Protein AF-A0A6M1KYY5-F1 (afdb_monomer_lite)

Organism: NCBI:txid2499994

pLDDT: mean 85.41, std 17.92, range [29.91, 98.75]

Sequence (287 aa):
MIRFRFELYPLDEVSPWGSDQPRLHWFGLTEGWYWLEAGRQELLRRTRQVHPHPYIDYYLARLWEDVIVLTPEVLEPIPDDLQPFIASDAAQWTCDPLEFVAEPDEERSDDGNADAPDHPVVTAAVWHGEHNLDFGYLRNPPKIRFWRTIRGGRDEITMDWRHEDDGEIGFTADPTVRLSVPTTAYLEAVHTLNRELMDTMGQRIEELEHRRGLPGVDLNLIQLRREHEDRRHWFAKNLDRSPKTDWSVVRHVPACCSVTFNGPTPRRAKQSCEHLTGPASAHRPRP

Structure (mmCIF, N/CA/C/O backbone):
data_AF-A0A6M1KYY5-F1
#
_entry.id   AF-A0A6M1KYY5-F1
#
loop_
_atom_site.group_PDB
_atom_site.id
_atom_site.type_symbol
_atom_site.label_atom_id
_atom_site.label_alt_id
_atom_site.label_comp_id
_atom_site.label_asym_id
_atom_site.label_entity_id
_atom_site.label_seq_id
_atom_site.pdbx_PDB_ins_code
_atom_site.Cartn_x
_atom_site.Cartn_y
_atom_site.Cartn_z
_atom_site.occupancy
_atom_site.B_iso_or_equiv
_atom_site.auth_seq_id
_atom_site.auth_comp_id
_atom_site.auth_asym_id
_atom_site.auth_atom_id
_atom_site.pdbx_PDB_model_num
ATOM 1 N N . MET A 1 1 ? 4.771 -15.086 -3.933 1.00 86.44 1 MET A N 1
ATOM 2 C CA . MET A 1 1 ? 3.404 -14.663 -3.569 1.00 86.44 1 MET A CA 1
ATOM 3 C C . MET A 1 1 ? 3.520 -13.412 -2.723 1.00 86.44 1 MET A C 1
ATOM 5 O O . MET A 1 1 ? 4.474 -13.328 -1.955 1.00 86.44 1 MET A O 1
AT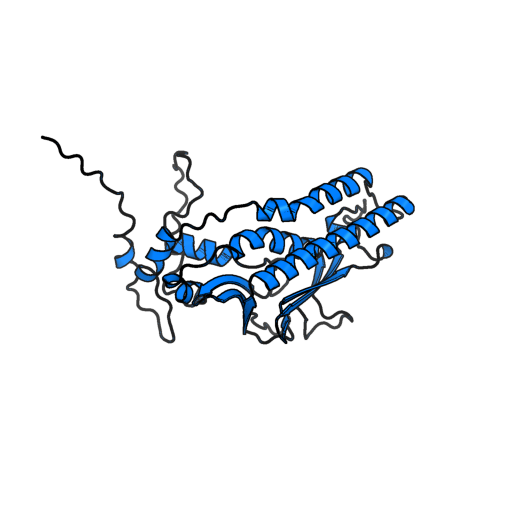OM 9 N N . ILE A 1 2 ? 2.611 -12.463 -2.920 1.00 95.94 2 ILE A N 1
ATOM 10 C CA . ILE A 1 2 ? 2.529 -11.198 -2.189 1.00 95.94 2 ILE A CA 1
ATOM 11 C C . ILE A 1 2 ? 1.204 -11.168 -1.418 1.00 95.94 2 ILE A C 1
ATOM 13 O O . ILE A 1 2 ? 0.209 -11.670 -1.941 1.00 95.94 2 ILE A O 1
ATOM 17 N N . ARG A 1 3 ? 1.187 -10.658 -0.183 1.00 97.62 3 ARG A N 1
ATOM 18 C CA . ARG A 1 3 ? -0.030 -10.492 0.630 1.00 97.62 3 ARG A CA 1
ATOM 19 C C . ARG A 1 3 ? 0.097 -9.307 1.577 1.00 97.62 3 ARG A C 1
ATOM 21 O O . ARG A 1 3 ? 1.045 -9.244 2.353 1.00 97.62 3 ARG A O 1
ATOM 28 N N . PHE A 1 4 ? -0.902 -8.438 1.573 1.00 98.19 4 PHE A N 1
ATOM 29 C CA . PHE A 1 4 ? -1.085 -7.437 2.620 1.00 98.19 4 PHE A CA 1
ATOM 30 C C . PHE A 1 4 ? -1.807 -8.090 3.794 1.00 98.19 4 PHE A C 1
ATOM 32 O O . PHE A 1 4 ? -2.753 -8.852 3.594 1.00 98.19 4 PHE A O 1
ATOM 39 N N . ARG A 1 5 ? -1.334 -7.835 5.007 1.00 98.25 5 ARG A N 1
ATOM 40 C CA . ARG A 1 5 ? -1.857 -8.438 6.229 1.00 98.25 5 ARG A CA 1
ATOM 41 C C . ARG A 1 5 ? -2.167 -7.355 7.234 1.00 98.25 5 ARG A C 1
ATOM 43 O O . ARG A 1 5 ? -1.452 -6.356 7.291 1.00 98.25 5 ARG A O 1
ATOM 50 N N . PHE A 1 6 ? -3.205 -7.573 8.025 1.00 98.50 6 PHE A N 1
ATOM 51 C CA . PHE A 1 6 ? -3.582 -6.639 9.063 1.00 98.50 6 PHE A CA 1
ATOM 52 C C . PHE A 1 6 ? -4.351 -7.307 10.196 1.00 98.50 6 PHE A C 1
ATOM 54 O O . PHE A 1 6 ? -4.900 -8.398 10.042 1.00 98.50 6 PHE A O 1
ATOM 61 N N . GLU A 1 7 ? -4.415 -6.599 11.313 1.00 97.81 7 GLU A N 1
ATOM 62 C CA . GLU A 1 7 ? -5.254 -6.894 12.464 1.00 97.81 7 GLU A CA 1
ATOM 63 C C . GLU A 1 7 ? -5.756 -5.562 13.031 1.00 97.81 7 GLU A C 1
ATOM 65 O O . GLU A 1 7 ? -4.958 -4.677 13.317 1.00 97.81 7 GLU A O 1
ATOM 70 N N . LEU A 1 8 ? -7.073 -5.388 13.150 1.00 98.12 8 LEU A N 1
ATOM 71 C CA . LEU A 1 8 ? -7.664 -4.155 13.678 1.00 98.12 8 LEU A CA 1
ATOM 72 C C . LEU A 1 8 ? -7.897 -4.270 15.184 1.00 98.12 8 LEU A C 1
ATOM 74 O O . LEU A 1 8 ? -8.359 -5.312 15.654 1.00 98.12 8 LEU A O 1
ATOM 78 N N . TYR A 1 9 ? -7.687 -3.180 15.919 1.00 97.38 9 TYR A N 1
ATOM 79 C CA . TYR A 1 9 ? -7.900 -3.132 17.370 1.00 97.38 9 TYR A CA 1
ATOM 80 C C . TYR A 1 9 ? -9.3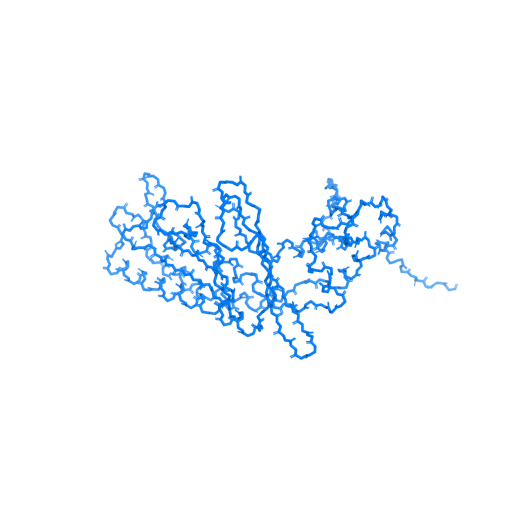36 -3.486 17.737 1.00 97.38 9 TYR A C 1
ATOM 82 O O . TYR A 1 9 ? -10.242 -3.069 17.011 1.00 97.38 9 TYR A O 1
ATOM 90 N N . PRO A 1 10 ? -9.606 -4.182 18.853 1.00 96.00 10 PRO A N 1
ATOM 91 C CA . PRO A 1 10 ? -10.966 -4.330 19.369 1.00 96.00 10 PRO A CA 1
ATOM 92 C C . PRO A 1 10 ? -11.708 -2.984 19.399 1.00 96.00 10 PRO A C 1
ATOM 94 O O . PRO A 1 10 ? -11.102 -1.955 19.678 1.00 96.00 10 PRO A O 1
ATOM 97 N N . LEU A 1 11 ? -13.018 -2.969 19.117 1.00 95.44 11 LEU A N 1
ATOM 98 C CA . LEU A 1 11 ? -13.788 -1.713 19.022 1.00 95.44 11 LEU A CA 1
ATOM 99 C C . LEU A 1 11 ? -13.676 -0.833 20.276 1.00 95.44 11 LEU A C 1
ATOM 101 O O . LEU A 1 11 ? -13.683 0.387 20.164 1.00 95.44 11 LEU A O 1
ATOM 105 N N . ASP A 1 12 ? -13.563 -1.458 21.446 1.00 93.56 12 ASP A N 1
ATOM 106 C CA . ASP A 1 12 ? -13.454 -0.779 22.739 1.00 93.56 12 ASP A CA 1
ATOM 107 C C . ASP A 1 12 ? -12.039 -0.231 23.024 1.00 93.56 12 ASP A C 1
ATOM 109 O O . ASP A 1 12 ? -11.850 0.516 23.981 1.00 93.56 12 ASP A O 1
ATOM 113 N N . GLU A 1 13 ? -11.056 -0.584 22.191 1.00 94.81 13 GLU A N 1
ATOM 114 C CA . GLU A 1 13 ? -9.663 -0.123 22.260 1.00 94.81 13 GLU A CA 1
ATOM 115 C C . GLU A 1 13 ? -9.329 0.908 21.169 1.00 94.81 13 GLU A C 1
ATOM 117 O O . GLU A 1 13 ? -8.239 1.472 21.181 1.00 94.81 13 GLU A O 1
ATOM 122 N N . VAL A 1 14 ? -10.256 1.184 20.241 1.00 94.69 14 VAL A N 1
ATOM 123 C CA . VAL A 1 14 ? -10.067 2.209 19.205 1.00 94.69 14 VAL A CA 1
ATOM 124 C C . VAL A 1 14 ? -10.063 3.600 19.835 1.00 94.69 14 VAL A C 1
ATOM 126 O O . VAL A 1 14 ? -11.006 3.999 20.525 1.00 94.69 14 VAL A O 1
ATOM 129 N N . SER A 1 15 ? -9.026 4.371 19.531 1.00 93.50 15 SER A N 1
ATOM 130 C CA . SER A 1 15 ? -8.827 5.727 20.019 1.00 93.50 15 SER A CA 1
ATOM 131 C C . SER A 1 15 ? -9.800 6.702 19.339 1.00 93.50 15 SER A C 1
ATOM 133 O O . SER A 1 15 ? -9.736 6.907 18.119 1.00 93.50 15 SER A O 1
ATOM 135 N N . PRO A 1 16 ? -10.701 7.370 20.084 1.00 93.19 16 PRO A N 1
ATOM 136 C CA . PRO A 1 16 ? -11.480 8.461 19.524 1.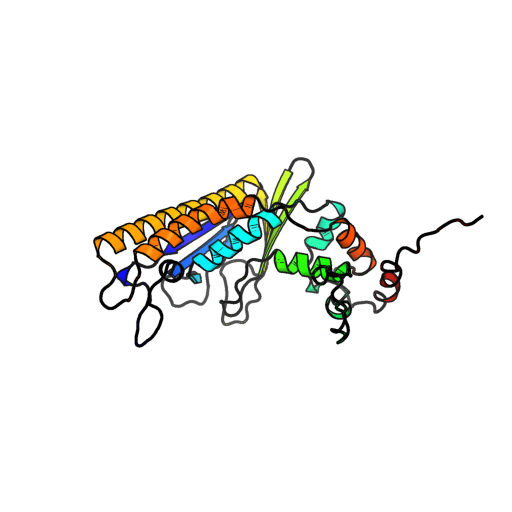00 93.19 16 PRO A CA 1
ATOM 137 C C . PRO A 1 16 ? -10.592 9.692 19.303 1.00 93.19 16 PRO A C 1
ATOM 139 O O . PRO A 1 16 ? -9.572 9.902 19.956 1.00 93.19 16 PRO A O 1
ATOM 142 N N . TRP A 1 17 ? -11.005 10.537 18.370 1.00 90.50 17 TRP A N 1
ATOM 143 C CA . TRP A 1 17 ? -10.293 11.741 17.969 1.00 90.50 17 TRP A CA 1
ATOM 144 C C . TRP A 1 17 ? -10.831 12.965 18.704 1.00 90.50 17 TRP A C 1
ATOM 146 O O . TRP A 1 17 ? -12.039 13.127 18.847 1.00 90.50 17 TRP A O 1
ATOM 156 N N . GLY A 1 18 ? -9.941 13.880 19.087 1.00 86.81 18 GLY A N 1
ATOM 157 C CA . GLY A 1 18 ? -10.296 15.078 19.855 1.00 86.81 18 GLY A CA 1
ATOM 158 C C . GLY A 1 18 ? -10.282 14.838 21.367 1.00 86.81 18 GLY A C 1
ATOM 159 O O . GLY A 1 18 ? -10.481 13.721 21.832 1.00 86.81 18 GLY A O 1
ATOM 160 N N . SER A 1 19 ? -10.006 15.895 22.139 1.00 82.81 19 SER A N 1
ATOM 161 C CA . SER A 1 19 ? -9.915 15.821 23.603 1.00 82.81 19 SER A CA 1
ATOM 162 C C . SER A 1 19 ? -11.288 15.951 24.265 1.00 82.81 19 SER A C 1
ATOM 164 O O . SER A 1 19 ? -11.808 14.999 24.835 1.00 82.81 19 SER A O 1
ATOM 166 N N . ASP A 1 20 ? -11.898 17.130 24.150 1.00 84.81 20 ASP A N 1
ATOM 167 C CA . ASP A 1 20 ? -13.089 17.499 24.926 1.00 84.81 20 ASP A CA 1
ATOM 168 C C . ASP A 1 20 ? -14.381 17.004 24.264 1.00 84.81 20 ASP A C 1
ATOM 170 O O . ASP A 1 20 ? -15.429 16.910 24.900 1.00 84.81 20 ASP A O 1
ATOM 174 N N . GLN A 1 21 ? -14.304 16.691 22.969 1.00 87.56 21 GLN A N 1
ATOM 175 C CA . GLN A 1 21 ? -15.375 16.090 22.182 1.00 87.56 21 GLN A CA 1
ATOM 176 C C . GLN A 1 21 ? -14.807 14.895 21.414 1.00 87.56 21 GLN A C 1
ATOM 178 O O . GLN A 1 21 ? -14.480 15.043 20.233 1.00 87.56 21 GLN A O 1
ATOM 183 N N . PRO A 1 22 ? -14.652 13.735 22.078 1.00 92.25 22 PRO A N 1
ATOM 184 C CA . PRO A 1 22 ? -14.174 12.523 21.435 1.00 92.25 22 PRO A CA 1
ATOM 185 C C . PRO A 1 22 ? -15.114 12.147 20.291 1.00 92.25 22 PRO A C 1
ATOM 187 O O . PRO A 1 22 ? -16.315 11.979 20.497 1.00 92.25 22 PRO A O 1
ATOM 190 N N . ARG A 1 23 ? -14.577 12.037 19.081 1.00 93.38 23 ARG A N 1
ATOM 191 C CA . ARG A 1 23 ? -15.307 11.720 17.853 1.00 93.38 23 ARG A CA 1
ATOM 192 C C . ARG A 1 23 ? -14.685 10.529 17.171 1.00 93.38 23 ARG A C 1
ATOM 194 O O . ARG A 1 23 ? -13.467 10.395 17.137 1.00 93.38 23 ARG A O 1
ATOM 201 N N . LEU A 1 24 ? -15.509 9.707 16.545 1.00 93.88 24 LEU A N 1
ATOM 202 C CA . LEU A 1 24 ? -15.016 8.601 15.738 1.00 93.88 24 LEU A CA 1
ATOM 203 C C . LEU A 1 24 ? -15.624 8.652 14.338 1.00 93.88 24 LEU A C 1
ATOM 205 O O . LEU A 1 24 ? -16.741 9.119 14.129 1.00 93.88 24 LEU A O 1
ATOM 209 N N . HIS A 1 25 ? -14.837 8.230 13.359 1.00 94.12 25 HIS A N 1
ATOM 210 C CA . HIS A 1 25 ? -15.188 8.233 11.944 1.00 94.12 25 HIS A CA 1
ATOM 211 C C . HIS A 1 25 ? -14.583 6.995 11.279 1.00 94.12 25 HIS A C 1
ATOM 213 O O . HIS A 1 25 ? -13.819 6.262 11.912 1.00 94.12 25 HIS A O 1
ATOM 219 N N . TRP A 1 26 ? -14.931 6.745 10.015 1.00 97.81 26 TRP A N 1
ATOM 220 C CA . TRP A 1 26 ? -14.572 5.502 9.329 1.00 97.81 26 TRP A CA 1
ATOM 221 C C . TRP A 1 26 ? -13.066 5.221 9.356 1.00 97.81 26 TRP A C 1
ATOM 223 O O . TRP A 1 26 ? -12.654 4.113 9.675 1.00 97.81 26 TRP A O 1
ATOM 233 N N . PHE A 1 27 ? -12.248 6.241 9.090 1.00 97.19 27 PHE A N 1
ATOM 234 C CA . PHE A 1 27 ? -10.790 6.131 9.110 1.00 97.19 27 PHE A CA 1
ATOM 235 C C . PHE A 1 27 ? -10.258 5.707 10.489 1.00 97.19 27 PHE A C 1
ATOM 237 O O . PHE A 1 27 ? -9.479 4.760 10.574 1.00 97.19 27 PHE A O 1
ATOM 244 N N . GLY A 1 28 ? -10.731 6.338 11.570 1.00 96.44 28 GLY A N 1
ATOM 245 C CA . GLY A 1 28 ? -10.322 5.996 12.937 1.00 96.44 28 GLY A CA 1
ATOM 246 C C . GLY A 1 28 ? -10.630 4.545 13.321 1.00 96.44 28 GLY A C 1
ATOM 247 O O . GLY A 1 28 ? -9.842 3.905 14.002 1.00 96.44 28 GLY A O 1
ATOM 248 N N . LEU A 1 29 ? -11.719 3.973 12.803 1.00 97.69 29 LEU A N 1
ATOM 249 C CA . LEU A 1 29 ? -12.094 2.574 13.050 1.00 97.69 29 LEU A CA 1
ATOM 250 C C . LEU A 1 29 ? -11.159 1.537 12.411 1.00 97.69 29 LEU A C 1
ATOM 252 O O . LEU A 1 29 ? -11.288 0.345 12.704 1.00 97.69 29 LEU A O 1
ATOM 256 N N . THR A 1 30 ? -10.239 1.985 11.553 1.00 98.44 30 THR A N 1
ATOM 257 C CA . THR A 1 30 ? -9.204 1.152 10.928 1.00 98.44 30 THR A CA 1
ATOM 258 C C . THR A 1 30 ? -7.885 1.140 11.704 1.00 98.44 30 THR A C 1
ATOM 260 O O . THR A 1 30 ? -6.878 0.668 11.177 1.00 98.44 30 THR A O 1
ATOM 263 N N . GLU A 1 31 ? -7.863 1.669 12.931 1.00 97.94 31 GLU A N 1
ATOM 264 C CA . GLU A 1 31 ? -6.709 1.575 13.830 1.00 97.94 31 GLU A CA 1
ATOM 265 C C . GLU A 1 31 ? -6.338 0.108 14.088 1.00 97.94 31 GLU A C 1
ATOM 267 O O . GLU A 1 31 ? -7.202 -0.741 14.349 1.00 97.94 31 GLU A O 1
ATOM 272 N N . GLY A 1 32 ? -5.054 -0.208 13.935 1.00 97.12 32 GLY A N 1
ATOM 273 C CA . GLY A 1 32 ? -4.594 -1.583 13.922 1.00 97.12 32 GLY A CA 1
ATOM 274 C C . GLY A 1 32 ? -3.120 -1.743 13.593 1.00 97.12 32 GLY A C 1
ATOM 275 O O . GLY A 1 32 ? -2.353 -0.787 13.492 1.00 97.12 32 GLY A O 1
ATOM 276 N N . TRP A 1 33 ? -2.750 -2.996 13.372 1.00 97.38 33 TRP A N 1
ATOM 277 C CA . TRP A 1 33 ? -1.437 -3.400 12.909 1.00 97.38 33 TRP A CA 1
ATOM 278 C C . TRP A 1 33 ? -1.489 -3.870 11.464 1.00 97.38 33 TRP A C 1
ATOM 280 O O . TRP A 1 33 ? -2.447 -4.531 11.065 1.00 97.38 33 TRP A O 1
ATOM 290 N N . TYR A 1 34 ? -0.440 -3.611 10.687 1.00 97.94 34 TYR A N 1
ATOM 291 C CA . TYR A 1 34 ? -0.313 -4.177 9.345 1.00 97.94 34 TYR A CA 1
ATOM 292 C C . TYR A 1 34 ? 1.130 -4.468 8.931 1.00 97.94 34 TYR A C 1
ATOM 294 O O . TYR A 1 34 ? 2.093 -3.888 9.441 1.00 97.94 34 TYR A O 1
ATOM 302 N N . TRP A 1 35 ? 1.267 -5.387 7.975 1.00 97.31 35 TRP A N 1
ATOM 303 C CA . TRP A 1 35 ? 2.536 -5.788 7.372 1.00 97.31 35 TRP A CA 1
ATOM 304 C C . TRP A 1 35 ? 2.338 -6.346 5.957 1.00 97.31 35 TRP A C 1
ATOM 306 O O . TRP A 1 35 ? 1.213 -6.491 5.470 1.00 97.31 35 TRP A O 1
ATOM 316 N N . LEU A 1 36 ? 3.445 -6.645 5.273 1.00 97.06 36 LEU A N 1
ATOM 317 C CA . LEU A 1 36 ? 3.436 -7.165 3.906 1.00 97.06 36 LEU A CA 1
ATOM 318 C C . LEU A 1 36 ? 4.298 -8.426 3.815 1.00 97.06 36 LEU A C 1
ATOM 320 O O . LEU A 1 36 ? 5.496 -8.406 4.084 1.00 97.06 36 LEU A O 1
ATOM 324 N N . GLU A 1 37 ? 3.694 -9.530 3.394 1.00 95.88 37 GLU A N 1
ATOM 325 C CA . GLU A 1 37 ? 4.408 -10.760 3.064 1.00 95.88 37 GLU A CA 1
ATOM 326 C C . GLU A 1 37 ? 4.760 -10.743 1.576 1.00 95.88 37 GLU A C 1
ATOM 328 O O . GLU A 1 37 ? 3.882 -10.595 0.723 1.00 95.88 37 GLU A O 1
ATOM 333 N N . ALA A 1 38 ? 6.032 -10.943 1.241 1.00 91.44 38 ALA A N 1
ATOM 334 C CA . ALA A 1 38 ? 6.474 -11.002 -0.144 1.00 91.44 38 ALA A CA 1
ATOM 335 C C . ALA A 1 38 ? 7.574 -12.056 -0.327 1.00 91.44 38 ALA A C 1
ATOM 337 O O . ALA A 1 38 ? 8.719 -11.917 0.103 1.00 91.44 38 ALA A O 1
ATOM 338 N N . GLY A 1 39 ? 7.218 -13.170 -0.970 1.00 88.81 39 GLY A N 1
ATOM 339 C CA . GLY A 1 39 ? 8.110 -14.324 -1.075 1.00 88.81 39 GLY A CA 1
ATOM 340 C C . GLY A 1 39 ? 8.351 -14.965 0.294 1.00 88.81 39 GLY A C 1
ATOM 341 O O . GLY A 1 39 ? 7.432 -15.545 0.860 1.00 88.81 39 GLY A O 1
ATOM 342 N N . ARG A 1 40 ? 9.590 -14.899 0.792 1.00 89.69 40 ARG A N 1
ATOM 343 C CA . ARG A 1 40 ? 9.975 -15.349 2.147 1.00 89.69 40 ARG A CA 1
ATOM 344 C C . ARG A 1 40 ? 10.244 -14.185 3.104 1.00 89.69 40 ARG A C 1
ATOM 346 O O . ARG A 1 40 ? 10.707 -14.417 4.213 1.00 89.69 40 ARG A O 1
ATOM 353 N N . GLN A 1 41 ? 10.015 -12.960 2.643 1.00 91.62 41 GLN A N 1
ATOM 354 C CA . GLN A 1 41 ? 10.273 -11.748 3.399 1.00 91.62 41 GLN A CA 1
ATOM 355 C C . GLN A 1 41 ? 8.982 -11.287 4.066 1.00 91.62 41 GLN A C 1
ATOM 357 O O . GLN A 1 41 ? 7.915 -11.290 3.445 1.00 91.62 41 GLN A O 1
ATOM 362 N N . GLU A 1 42 ? 9.106 -10.877 5.320 1.00 94.06 42 GLU A N 1
ATOM 363 C CA . GLU A 1 42 ? 8.075 -10.147 6.043 1.00 94.06 42 GLU A CA 1
ATOM 364 C C . GLU A 1 42 ? 8.541 -8.700 6.152 1.00 94.06 42 GLU A C 1
ATOM 366 O O . GLU A 1 42 ? 9.444 -8.360 6.921 1.00 94.06 42 GLU A O 1
ATOM 371 N N . LEU A 1 43 ? 7.980 -7.868 5.286 1.00 95.56 43 LEU A N 1
ATOM 372 C CA . LEU A 1 43 ? 8.249 -6.445 5.249 1.00 95.56 43 LEU A CA 1
ATOM 373 C C . LEU A 1 43 ? 7.426 -5.751 6.331 1.00 95.56 43 LEU A C 1
ATOM 375 O O . LEU A 1 43 ? 6.371 -6.243 6.730 1.00 95.56 43 LEU A O 1
ATOM 379 N N . LEU A 1 44 ? 7.891 -4.581 6.772 1.00 95.38 44 LEU A N 1
ATOM 380 C CA . LEU A 1 44 ? 7.214 -3.744 7.772 1.00 95.38 44 LEU A CA 1
ATOM 381 C C . LEU A 1 44 ? 7.115 -4.339 9.191 1.00 95.38 44 LEU A C 1
ATOM 383 O O . LEU A 1 44 ? 6.518 -3.722 10.071 1.00 95.38 44 LEU A O 1
ATOM 387 N N . ARG A 1 45 ? 7.765 -5.475 9.462 1.00 95.06 45 ARG A N 1
ATOM 388 C CA . ARG A 1 45 ? 7.985 -5.959 10.828 1.00 95.06 45 ARG A CA 1
ATOM 389 C C . ARG A 1 45 ? 9.227 -5.323 11.442 1.00 95.06 45 ARG A C 1
ATOM 391 O O . ARG A 1 45 ? 10.326 -5.466 10.913 1.00 95.06 45 ARG A O 1
ATOM 398 N N . ARG A 1 46 ? 9.059 -4.638 12.569 1.00 92.81 46 ARG A N 1
ATOM 399 C CA . ARG A 1 46 ? 10.109 -3.941 13.311 1.00 92.81 46 ARG A CA 1
ATOM 400 C C . ARG A 1 46 ? 10.972 -4.899 14.134 1.00 92.81 46 ARG A C 1
ATOM 402 O O . ARG A 1 46 ? 10.478 -5.855 14.727 1.00 92.81 46 ARG A O 1
ATOM 409 N N . THR A 1 47 ? 12.269 -4.606 14.222 1.00 90.25 47 THR A N 1
ATOM 410 C CA . THR A 1 47 ? 13.238 -5.360 15.047 1.00 90.25 47 THR A CA 1
ATOM 411 C C . THR A 1 47 ? 13.451 -4.763 16.437 1.00 90.25 47 THR A C 1
ATOM 413 O O . THR A 1 47 ? 13.842 -5.484 17.351 1.00 90.25 47 THR A O 1
ATOM 416 N N . ARG A 1 48 ? 13.204 -3.457 16.611 1.00 83.75 48 ARG A N 1
ATOM 417 C CA . ARG A 1 48 ? 13.518 -2.693 17.839 1.00 83.75 48 ARG A CA 1
ATOM 418 C C . ARG A 1 48 ? 12.283 -2.180 18.583 1.00 83.75 48 ARG A C 1
ATOM 420 O O . ARG A 1 48 ? 12.354 -1.193 19.308 1.00 83.75 48 ARG A O 1
ATOM 427 N N . GLN A 1 49 ? 11.140 -2.835 18.403 1.00 76.50 49 GLN A N 1
ATOM 428 C CA . GLN A 1 49 ? 9.899 -2.466 19.080 1.00 76.50 49 GLN A CA 1
ATOM 429 C C . GLN A 1 49 ? 9.697 -3.343 20.321 1.00 76.50 49 GLN A C 1
ATOM 431 O O . GLN A 1 49 ? 9.712 -4.565 20.231 1.00 76.50 49 GLN A O 1
ATOM 436 N N . VAL A 1 50 ? 9.512 -2.707 21.482 1.00 68.81 50 VAL A N 1
ATOM 437 C CA . VAL A 1 50 ? 9.242 -3.390 22.768 1.00 68.81 50 VAL A CA 1
ATOM 438 C C . VAL A 1 50 ? 7.769 -3.830 22.874 1.00 68.81 50 VAL A C 1
ATOM 440 O O . VAL A 1 50 ? 7.407 -4.614 23.746 1.00 68.81 50 VAL A O 1
ATOM 443 N N . HIS A 1 51 ? 6.914 -3.338 21.973 1.00 74.25 51 HIS A N 1
ATOM 444 C CA . HIS A 1 51 ? 5.492 -3.669 21.917 1.00 74.25 51 HIS A CA 1
ATOM 445 C C . HIS A 1 51 ? 5.275 -5.145 21.519 1.00 74.25 51 HIS A C 1
ATOM 447 O O . HIS A 1 51 ? 6.007 -5.642 20.660 1.00 74.25 51 HIS A O 1
ATOM 453 N N . PRO A 1 52 ? 4.268 -5.846 22.081 1.00 79.88 52 PRO A N 1
ATOM 454 C CA . PRO A 1 52 ? 3.976 -7.246 21.746 1.00 79.88 52 PRO A CA 1
ATOM 455 C C . PRO A 1 52 ? 3.691 -7.483 20.256 1.00 79.88 52 PRO A C 1
ATOM 457 O O . PRO A 1 52 ? 3.985 -8.563 19.747 1.00 79.88 52 PRO A O 1
ATOM 460 N N . HIS A 1 53 ? 3.171 -6.473 19.553 1.00 86.56 53 HIS A N 1
ATOM 461 C CA . HIS A 1 53 ? 2.967 -6.504 18.105 1.00 86.56 53 HIS A CA 1
ATOM 462 C C . HIS A 1 53 ? 4.109 -5.757 17.398 1.00 86.56 53 HIS A C 1
ATOM 464 O O . HIS A 1 53 ? 4.172 -4.529 17.494 1.00 86.56 53 HIS A O 1
ATOM 470 N N . PRO A 1 54 ? 5.013 -6.459 16.685 1.00 92.56 54 PRO A N 1
ATOM 471 C CA . PRO A 1 54 ? 6.190 -5.859 16.060 1.00 92.56 54 PRO A CA 1
ATOM 472 C C . PRO A 1 54 ? 5.877 -5.279 14.673 1.00 92.56 54 PRO A C 1
ATOM 474 O O . PRO A 1 54 ? 6.741 -5.271 13.805 1.00 92.56 54 PRO A O 1
ATOM 477 N N . TYR A 1 55 ? 4.643 -4.866 14.410 1.00 95.75 55 TYR A N 1
ATOM 478 C CA . TYR A 1 55 ? 4.196 -4.419 13.090 1.00 95.75 55 TYR A CA 1
ATOM 479 C C . TYR A 1 55 ? 3.907 -2.923 13.095 1.00 95.75 55 TYR A C 1
ATOM 481 O O . TYR A 1 55 ? 3.974 -2.267 14.139 1.00 95.75 55 TYR A O 1
ATOM 489 N N . ILE A 1 56 ? 3.598 -2.369 11.923 1.00 95.69 56 ILE A N 1
ATOM 490 C CA . ILE A 1 56 ? 3.212 -0.966 11.855 1.00 95.69 56 ILE A CA 1
ATOM 491 C C . ILE A 1 56 ? 1.874 -0.793 12.542 1.00 95.69 56 ILE A C 1
ATOM 493 O O . ILE A 1 56 ? 0.886 -1.371 12.114 1.00 95.69 56 ILE A O 1
ATOM 497 N N . ASP A 1 57 ? 1.899 0.008 13.593 1.00 95.25 57 ASP A N 1
ATOM 498 C CA . ASP A 1 57 ? 0.771 0.356 14.433 1.00 95.25 57 ASP A CA 1
ATOM 499 C C . ASP A 1 57 ? 0.211 1.708 13.980 1.00 95.25 57 ASP A C 1
ATOM 501 O O . ASP A 1 57 ? 0.775 2.763 14.294 1.00 95.25 57 ASP A O 1
ATOM 505 N N . TYR A 1 58 ? -0.785 1.664 13.094 1.00 95.94 58 TYR A N 1
ATOM 506 C CA . TYR A 1 58 ? -1.371 2.844 12.463 1.00 95.94 58 TYR A CA 1
ATOM 507 C C . TYR A 1 58 ? -2.713 2.514 11.793 1.00 95.94 58 TYR A C 1
ATOM 509 O O . TYR A 1 58 ? -3.093 1.357 11.630 1.00 95.94 58 TYR A O 1
ATOM 517 N N . TYR A 1 59 ? -3.427 3.540 11.336 1.00 97.62 59 TYR A N 1
ATOM 518 C CA . TYR A 1 59 ? -4.677 3.380 10.595 1.00 97.62 59 TYR A CA 1
ATOM 519 C C . TYR A 1 59 ? -4.451 2.675 9.251 1.00 97.62 59 TYR A C 1
ATOM 521 O O . TYR A 1 59 ? -3.833 3.231 8.336 1.00 97.62 59 TYR A O 1
ATOM 529 N N . LEU A 1 60 ? -5.006 1.470 9.107 1.00 98.19 60 LEU A N 1
ATOM 530 C CA . LEU A 1 60 ? -4.909 0.655 7.893 1.00 98.19 60 LEU A CA 1
ATOM 531 C C . LEU A 1 60 ? -5.497 1.356 6.662 1.00 98.19 60 LEU A C 1
ATOM 533 O O . LEU A 1 60 ? -5.066 1.092 5.539 1.00 98.19 60 LEU A O 1
ATOM 537 N N . ALA A 1 61 ? -6.447 2.274 6.862 1.00 97.81 61 ALA A N 1
ATOM 538 C CA . ALA A 1 61 ? -7.009 3.081 5.790 1.00 97.81 61 ALA A CA 1
ATOM 539 C C . ALA A 1 61 ? -5.939 3.810 4.960 1.00 97.81 61 ALA A C 1
ATOM 541 O O . ALA A 1 61 ? -6.123 3.890 3.753 1.00 97.81 61 ALA A O 1
ATOM 542 N N . ARG A 1 62 ? -4.817 4.270 5.548 1.00 96.81 62 ARG A N 1
ATOM 543 C CA . ARG A 1 62 ? -3.736 4.909 4.765 1.00 96.81 62 ARG A CA 1
ATOM 544 C C . ARG A 1 62 ? -3.088 3.951 3.783 1.00 96.81 62 ARG A C 1
ATOM 546 O O . ARG A 1 62 ? -3.052 4.239 2.595 1.00 96.81 62 ARG A O 1
ATOM 553 N N . LEU A 1 63 ? -2.674 2.779 4.264 1.00 97.75 63 LEU A N 1
ATOM 554 C CA . LEU A 1 63 ? -2.102 1.755 3.395 1.00 97.75 63 LEU A CA 1
ATOM 555 C C . LEU A 1 63 ? -3.096 1.351 2.300 1.00 97.75 63 LEU A C 1
ATOM 557 O O . LEU A 1 63 ? -2.717 1.229 1.140 1.00 97.75 63 LEU A O 1
ATOM 561 N N . TRP A 1 64 ? -4.359 1.107 2.662 1.00 98.50 64 TRP A N 1
ATOM 562 C CA . TRP A 1 64 ? -5.373 0.696 1.694 1.00 98.50 64 TRP A CA 1
ATOM 563 C C . TRP A 1 64 ? -5.636 1.778 0.641 1.00 98.50 64 TRP A C 1
ATOM 565 O O . TRP A 1 64 ? -5.659 1.440 -0.539 1.00 98.50 64 TRP A O 1
ATOM 575 N N . GLU A 1 65 ? -5.795 3.045 1.043 1.00 97.69 65 GLU A N 1
ATOM 576 C CA . GLU A 1 65 ? -5.987 4.184 0.132 1.00 97.69 65 GLU A CA 1
ATOM 577 C C . GLU A 1 65 ? -4.833 4.282 -0.870 1.00 97.69 65 GLU A C 1
ATOM 579 O O . GLU A 1 65 ? -5.079 4.310 -2.078 1.00 97.69 65 GLU A O 1
ATOM 584 N N . ASP A 1 66 ? -3.592 4.229 -0.389 1.00 96.12 66 ASP A N 1
ATOM 585 C CA . ASP A 1 66 ? -2.412 4.311 -1.249 1.00 96.12 66 ASP A CA 1
ATOM 586 C C . ASP A 1 66 ? -2.337 3.124 -2.205 1.00 96.12 66 ASP A C 1
ATOM 588 O O . ASP A 1 66 ? -2.157 3.305 -3.406 1.00 96.12 66 ASP A O 1
ATOM 592 N N . VAL A 1 67 ? -2.546 1.899 -1.709 1.00 97.88 67 VAL A N 1
ATOM 593 C CA . VAL A 1 67 ? -2.507 0.689 -2.540 1.00 97.88 67 VAL A CA 1
ATOM 594 C C . VAL A 1 67 ? -3.543 0.759 -3.665 1.00 97.88 67 VAL A C 1
ATOM 596 O O . VAL A 1 67 ? -3.201 0.474 -4.815 1.00 97.88 67 VAL A O 1
ATOM 599 N N . ILE A 1 68 ? -4.797 1.133 -3.383 1.00 97.44 68 ILE A N 1
ATOM 600 C CA . ILE A 1 68 ? -5.837 1.162 -4.424 1.00 97.44 68 ILE A CA 1
ATOM 601 C C . ILE A 1 68 ? -5.639 2.310 -5.418 1.00 97.44 68 ILE A C 1
ATOM 603 O O . ILE A 1 68 ? -5.983 2.146 -6.587 1.00 97.44 68 ILE A O 1
ATOM 607 N N . VAL A 1 69 ? -5.098 3.450 -4.977 1.00 95.69 69 VAL A N 1
ATOM 608 C CA . VAL A 1 69 ? -4.791 4.600 -5.842 1.00 95.69 69 VAL A CA 1
ATOM 609 C C . VAL A 1 69 ? -3.595 4.296 -6.739 1.00 95.69 69 VAL A C 1
ATOM 611 O O . VAL A 1 69 ? -3.622 4.647 -7.916 1.00 95.69 69 VAL A O 1
ATOM 614 N N . LEU A 1 70 ? -2.587 3.609 -6.201 1.00 95.88 70 LEU A N 1
ATOM 615 C CA . LEU A 1 70 ? -1.358 3.236 -6.897 1.00 95.88 70 LEU A CA 1
ATOM 616 C C . LEU A 1 70 ? -1.562 2.077 -7.886 1.00 95.88 70 LEU A C 1
ATOM 618 O O . LEU A 1 70 ? -0.897 2.016 -8.917 1.00 95.88 70 LEU A O 1
ATOM 622 N N . THR A 1 71 ? -2.483 1.154 -7.594 1.00 97.00 71 THR A N 1
ATOM 623 C CA . THR A 1 71 ? -2.729 -0.047 -8.412 1.00 97.00 71 THR A CA 1
ATOM 624 C C . THR A 1 71 ? -2.863 0.230 -9.920 1.00 97.00 71 THR A C 1
ATOM 626 O O . THR A 1 71 ? -2.156 -0.440 -10.669 1.00 97.00 71 THR A O 1
ATOM 629 N N . PRO A 1 72 ? -3.709 1.158 -10.417 1.00 95.50 72 PRO A N 1
ATOM 630 C CA . PRO A 1 72 ? -3.811 1.414 -11.858 1.00 95.50 72 PRO A CA 1
ATOM 631 C C . PRO A 1 72 ? -2.473 1.816 -12.493 1.00 95.50 72 PRO A C 1
ATOM 633 O O . PRO A 1 72 ? -2.140 1.291 -13.554 1.00 95.50 72 PRO A O 1
ATOM 636 N N . GLU A 1 73 ? -1.685 2.667 -11.831 1.00 94.56 73 GLU A N 1
ATOM 637 C CA . GLU A 1 73 ? -0.370 3.108 -12.322 1.00 94.56 73 GLU A CA 1
ATOM 638 C C . GLU A 1 73 ? 0.614 1.924 -12.368 1.00 94.56 73 GLU A C 1
ATOM 640 O O . GLU A 1 73 ? 1.273 1.677 -13.373 1.00 94.56 73 GLU A O 1
ATOM 645 N N . VAL A 1 74 ? 0.611 1.077 -11.331 1.00 95.62 74 VAL A N 1
ATOM 646 C CA . VAL A 1 74 ? 1.433 -0.146 -11.277 1.00 95.62 74 VAL A CA 1
ATOM 647 C C . VAL A 1 74 ? 1.084 -1.140 -12.379 1.00 95.62 74 VAL A C 1
ATOM 649 O O . VAL A 1 74 ? 1.959 -1.882 -12.823 1.00 95.62 74 VAL A O 1
ATOM 652 N N . LEU A 1 75 ? -0.175 -1.187 -12.823 1.00 96.31 75 LEU A N 1
ATOM 653 C CA . LEU A 1 75 ? -0.611 -2.070 -13.904 1.00 96.31 75 LEU A CA 1
ATOM 654 C C . LEU A 1 75 ? -0.178 -1.581 -15.288 1.00 96.31 75 LEU A C 1
ATOM 656 O O . LEU A 1 75 ? -0.277 -2.360 -16.244 1.00 96.31 75 LEU A O 1
ATOM 660 N N . GLU A 1 76 ? 0.311 -0.349 -15.421 1.00 95.19 76 GLU A N 1
ATOM 661 C CA . GLU A 1 76 ? 0.888 0.138 -16.665 1.00 95.19 76 GLU A CA 1
ATOM 662 C C . GLU A 1 76 ? 2.210 -0.592 -16.964 1.00 95.19 76 GLU A C 1
ATOM 664 O O . GLU A 1 76 ? 3.159 -0.520 -16.179 1.00 95.19 76 GLU A O 1
ATOM 669 N N . PRO A 1 77 ? 2.316 -1.336 -18.080 1.00 95.44 77 PRO A N 1
ATOM 670 C CA . PRO A 1 77 ? 3.550 -2.031 -18.405 1.00 95.44 77 PRO A CA 1
ATOM 671 C C . PRO A 1 77 ? 4.631 -1.043 -18.846 1.00 95.44 77 PRO A C 1
ATOM 673 O O . PRO A 1 77 ? 4.437 -0.266 -19.782 1.00 95.44 77 PRO A O 1
ATOM 676 N N . ILE A 1 78 ? 5.812 -1.145 -18.239 1.00 94.56 78 ILE A N 1
ATOM 677 C CA . ILE A 1 78 ? 6.968 -0.351 -18.656 1.00 94.56 78 ILE A CA 1
ATOM 678 C C . ILE A 1 78 ? 7.505 -0.877 -19.996 1.00 94.56 78 ILE A C 1
ATOM 680 O O . ILE A 1 78 ? 7.768 -2.083 -20.115 1.00 94.56 78 ILE A O 1
ATOM 684 N N . PRO A 1 79 ? 7.772 0.010 -20.975 1.00 94.38 79 PRO A N 1
ATOM 685 C CA . PRO A 1 79 ? 8.471 -0.348 -22.205 1.00 94.38 79 PRO A CA 1
ATOM 686 C C . PRO A 1 79 ? 9.824 -1.031 -21.960 1.00 94.38 79 PRO A C 1
ATOM 688 O O . PRO A 1 79 ? 10.615 -0.591 -21.126 1.00 94.38 79 PRO A O 1
ATOM 691 N N . ASP A 1 80 ? 10.120 -2.093 -22.714 1.00 92.06 80 ASP A N 1
ATOM 692 C CA . ASP A 1 80 ? 11.332 -2.913 -22.544 1.00 92.06 80 ASP A CA 1
ATOM 693 C C . ASP A 1 80 ? 12.640 -2.102 -22.543 1.00 92.06 80 ASP A C 1
ATOM 695 O O . ASP A 1 80 ? 13.560 -2.407 -21.783 1.00 92.06 80 ASP A O 1
ATOM 699 N N . ASP A 1 81 ? 12.712 -1.053 -23.361 1.00 90.88 81 ASP A N 1
ATOM 700 C CA . ASP A 1 81 ? 13.863 -0.157 -23.482 1.00 90.88 81 ASP A CA 1
ATOM 701 C C . ASP A 1 81 ? 14.096 0.717 -22.238 1.00 90.88 81 ASP A C 1
ATOM 703 O O . ASP A 1 81 ? 15.228 1.122 -21.972 1.00 90.88 81 ASP A O 1
ATOM 707 N N . LEU A 1 82 ? 13.053 0.956 -21.440 1.00 91.12 82 LEU A N 1
ATOM 708 C CA . LEU A 1 82 ? 13.096 1.804 -20.247 1.00 91.12 82 LEU A CA 1
ATOM 709 C C . LEU A 1 82 ? 13.296 1.033 -18.941 1.00 91.12 82 LEU A C 1
ATOM 711 O O . LEU A 1 82 ? 13.663 1.631 -17.929 1.00 91.12 82 LEU A O 1
ATOM 715 N N . GLN A 1 83 ? 13.112 -0.289 -18.939 1.00 90.06 83 GLN A N 1
ATOM 716 C CA . GLN A 1 83 ? 13.203 -1.102 -17.720 1.00 90.06 83 GLN A CA 1
ATOM 717 C C . GLN A 1 83 ? 14.521 -0.924 -16.940 1.00 90.06 83 GLN A C 1
ATOM 719 O O . GLN A 1 83 ? 14.446 -0.772 -15.719 1.00 90.06 83 GLN A O 1
ATOM 724 N N . PRO A 1 84 ? 15.721 -0.895 -17.565 1.00 89.06 84 PRO A N 1
ATOM 725 C CA . PRO A 1 84 ?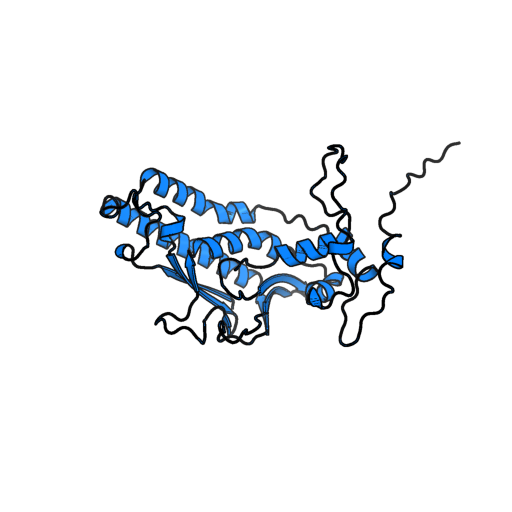 16.968 -0.686 -16.822 1.00 89.06 84 PRO A CA 1
ATOM 726 C C . PRO A 1 84 ? 17.023 0.670 -16.114 1.00 89.06 84 PRO A C 1
ATOM 728 O O . PRO A 1 84 ? 17.534 0.761 -14.999 1.00 89.06 84 PRO A O 1
ATOM 731 N N . PHE A 1 85 ? 16.480 1.710 -16.752 1.00 88.19 85 PHE A N 1
ATOM 732 C CA . PHE A 1 85 ? 16.419 3.053 -16.190 1.00 88.19 85 PHE A CA 1
ATOM 733 C C . PHE A 1 85 ? 15.432 3.103 -15.018 1.00 88.19 85 PHE A C 1
ATOM 735 O O . PHE A 1 85 ? 15.800 3.521 -13.924 1.00 88.19 85 PHE A O 1
ATOM 742 N N . ILE A 1 86 ? 14.218 2.580 -15.186 1.00 88.19 86 ILE A N 1
ATOM 743 C CA . ILE A 1 86 ? 13.195 2.570 -14.128 1.00 88.19 86 ILE A CA 1
ATOM 744 C C . ILE A 1 86 ? 13.603 1.719 -12.909 1.00 88.19 86 ILE A C 1
ATOM 746 O O . ILE A 1 86 ? 13.330 2.064 -11.753 1.00 88.19 86 ILE A O 1
ATOM 750 N N . ALA A 1 87 ? 14.307 0.612 -13.147 1.00 89.69 87 ALA A N 1
ATOM 751 C CA . ALA A 1 87 ? 14.806 -0.260 -12.090 1.00 89.69 87 ALA A CA 1
ATOM 752 C C . ALA A 1 87 ? 15.975 0.351 -11.288 1.00 89.69 87 ALA A C 1
ATOM 754 O O . ALA A 1 87 ? 16.371 -0.228 -10.265 1.00 89.69 87 ALA A O 1
ATOM 755 N N . SER A 1 88 ? 16.542 1.477 -11.737 1.00 88.69 88 SER A N 1
ATOM 756 C CA . SER A 1 88 ? 17.637 2.166 -11.050 1.00 88.69 88 SER A CA 1
ATOM 757 C C . SER A 1 88 ? 17.171 2.914 -9.794 1.00 88.69 88 SER A C 1
ATOM 759 O O . SER A 1 88 ? 15.978 3.136 -9.549 1.00 88.69 88 SER A O 1
ATOM 761 N N . ASP A 1 89 ? 18.131 3.264 -8.943 1.00 84.19 89 ASP A N 1
ATOM 762 C CA . ASP A 1 89 ? 17.901 4.250 -7.892 1.00 84.19 89 ASP A CA 1
ATOM 763 C C . ASP A 1 89 ? 17.974 5.663 -8.486 1.00 84.19 89 ASP A C 1
ATOM 765 O O . ASP A 1 89 ? 18.895 5.954 -9.247 1.00 84.19 89 ASP A O 1
ATOM 769 N N . ALA A 1 90 ? 17.056 6.549 -8.096 1.00 81.44 90 ALA A N 1
ATOM 770 C CA . ALA A 1 90 ? 17.135 7.964 -8.455 1.00 81.44 90 ALA A CA 1
ATOM 771 C C . ALA A 1 90 ? 18.434 8.607 -7.936 1.00 81.44 90 ALA A C 1
ATOM 773 O O . ALA A 1 90 ? 19.000 9.471 -8.595 1.00 81.44 90 ALA A O 1
ATOM 774 N N . ALA A 1 91 ? 18.990 8.120 -6.820 1.00 81.88 91 ALA A N 1
ATOM 775 C CA . ALA A 1 91 ? 20.294 8.565 -6.323 1.00 81.88 91 ALA A CA 1
ATOM 776 C C . ALA A 1 91 ? 21.474 8.218 -7.260 1.00 81.88 91 ALA A C 1
ATOM 778 O O . ALA A 1 91 ? 22.568 8.753 -7.097 1.00 81.88 91 ALA A O 1
ATOM 779 N N . GLN A 1 92 ? 21.286 7.315 -8.230 1.00 84.75 92 GLN A N 1
ATOM 780 C CA . GLN A 1 92 ? 22.314 6.939 -9.213 1.00 84.75 92 GLN A CA 1
ATOM 781 C C . GLN A 1 92 ? 22.268 7.794 -10.486 1.00 84.75 92 GLN A C 1
ATOM 783 O O . GLN A 1 92 ? 23.119 7.619 -11.368 1.00 84.75 92 GLN A O 1
ATOM 788 N N . TRP A 1 93 ? 21.273 8.674 -10.609 1.00 86.38 93 TRP A N 1
ATOM 789 C CA . TRP A 1 93 ? 21.063 9.517 -11.777 1.00 86.38 93 TRP A CA 1
ATOM 790 C C . TRP A 1 93 ? 22.138 10.606 -11.842 1.00 86.38 93 TRP A C 1
ATOM 792 O O . TRP A 1 93 ? 22.444 11.266 -10.853 1.00 86.38 93 TRP A O 1
ATOM 802 N N . THR A 1 94 ? 22.742 10.809 -13.017 1.00 84.94 94 THR A N 1
ATOM 803 C CA . THR A 1 94 ? 23.773 11.851 -13.213 1.00 84.94 94 THR A CA 1
ATOM 804 C C . THR A 1 94 ? 23.218 13.272 -13.286 1.00 84.94 94 THR A C 1
ATOM 806 O O . THR A 1 94 ? 23.980 14.206 -13.532 1.00 84.94 94 THR A O 1
ATOM 809 N N . CYS A 1 95 ? 21.907 13.428 -13.168 1.00 81.88 95 CYS A N 1
ATOM 810 C CA . CYS A 1 95 ? 21.190 14.682 -13.288 1.00 81.88 95 CYS A CA 1
ATOM 811 C C . CYS A 1 95 ? 20.324 14.887 -12.041 1.00 81.88 95 CYS A C 1
ATOM 813 O O . CYS A 1 95 ? 19.804 13.917 -11.490 1.00 81.88 95 CYS A O 1
ATOM 815 N N . ASP A 1 96 ? 20.154 16.138 -11.624 1.00 83.12 96 ASP A N 1
ATOM 816 C CA . ASP A 1 96 ? 19.191 16.505 -10.589 1.00 83.12 96 ASP A CA 1
ATOM 817 C C . ASP A 1 96 ? 17.900 16.988 -11.275 1.00 83.12 96 ASP A C 1
ATOM 819 O O . ASP A 1 96 ? 17.952 17.963 -12.030 1.00 83.12 96 ASP A O 1
ATOM 823 N N . PRO A 1 97 ? 16.743 16.327 -11.068 1.00 82.88 97 PRO A N 1
ATOM 824 C CA . PRO A 1 97 ? 15.469 16.768 -11.629 1.00 82.88 97 PRO A CA 1
ATOM 825 C C . PRO A 1 97 ? 15.116 18.221 -11.295 1.00 82.88 97 PRO A C 1
ATOM 827 O O . PRO A 1 97 ? 14.485 18.884 -12.117 1.00 82.88 97 PRO A O 1
ATOM 830 N N . LEU A 1 98 ? 15.550 18.733 -10.137 1.00 82.31 98 LEU A N 1
ATOM 831 C CA . LEU A 1 98 ? 15.283 20.110 -9.717 1.00 82.31 98 LEU A CA 1
ATOM 832 C C . LEU A 1 98 ? 15.975 21.146 -10.611 1.00 82.31 98 LEU A C 1
ATOM 834 O O . LEU A 1 98 ? 15.470 22.254 -10.739 1.00 82.31 98 LEU A O 1
ATOM 838 N N . GLU A 1 99 ? 17.066 20.790 -11.301 1.00 82.44 99 GLU A N 1
ATOM 839 C CA . GLU A 1 99 ? 17.720 21.689 -12.268 1.00 82.44 99 GLU A CA 1
AT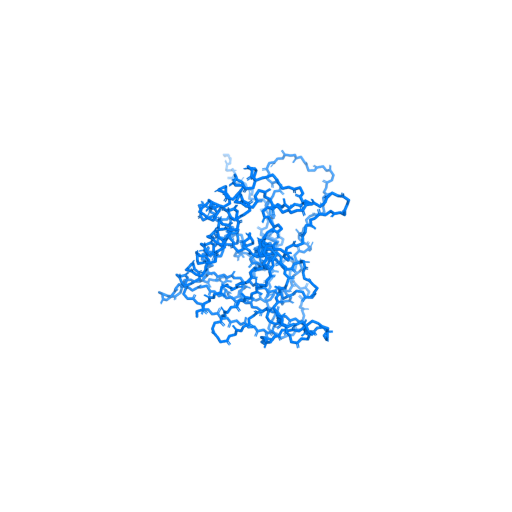OM 840 C C . GLU A 1 99 ? 16.848 22.002 -13.495 1.00 82.44 99 GLU A C 1
ATOM 842 O O . GLU A 1 99 ? 17.169 22.916 -14.257 1.00 82.44 99 GLU A O 1
ATOM 847 N N . PHE A 1 100 ? 15.774 21.236 -13.706 1.00 77.50 100 PHE A N 1
ATOM 848 C CA . PHE A 1 100 ? 14.883 21.343 -14.861 1.00 77.50 100 PHE A CA 1
ATOM 849 C C . PHE A 1 100 ? 13.475 21.822 -14.495 1.00 77.50 100 PHE A C 1
ATOM 851 O O . PHE A 1 100 ? 12.628 21.956 -15.379 1.00 77.50 100 PHE A O 1
ATOM 858 N N . VAL A 1 101 ? 13.210 22.071 -13.211 1.00 76.88 101 VAL A N 1
ATOM 859 C CA . VAL A 1 101 ? 11.975 22.717 -12.769 1.00 76.88 101 VAL A CA 1
ATOM 860 C C . VAL A 1 101 ? 12.159 24.216 -12.978 1.00 76.88 101 VAL A C 1
ATOM 862 O O . VAL A 1 101 ? 13.052 24.823 -12.394 1.00 76.88 101 VAL A O 1
ATOM 865 N N . ALA A 1 102 ? 11.351 24.811 -13.857 1.00 67.00 102 ALA A N 1
ATOM 866 C CA . ALA A 1 102 ? 11.362 26.257 -14.037 1.00 67.00 102 ALA A CA 1
ATOM 867 C C . ALA A 1 102 ? 10.954 26.941 -12.722 1.00 67.00 102 ALA A C 1
ATOM 869 O O . ALA A 1 102 ? 9.952 26.551 -12.116 1.00 67.00 102 ALA A O 1
ATOM 870 N N . GLU A 1 103 ? 11.705 27.964 -12.308 1.00 61.44 103 GLU A N 1
ATOM 871 C CA . GLU A 1 103 ? 11.265 28.873 -11.248 1.00 61.44 103 GLU A CA 1
ATOM 872 C C . GLU A 1 103 ? 9.892 29.448 -11.639 1.00 61.44 103 GLU A C 1
ATOM 874 O O . GLU A 1 103 ? 9.661 29.720 -12.824 1.00 61.44 103 GLU A O 1
ATOM 879 N N . PRO A 1 104 ? 8.947 29.589 -10.696 1.00 57.09 104 PRO A N 1
ATOM 880 C CA . PRO A 1 104 ? 7.640 30.138 -11.011 1.00 57.09 104 PRO A CA 1
ATOM 881 C C . PRO A 1 104 ? 7.792 31.599 -11.456 1.00 57.09 104 PRO A C 1
ATOM 883 O O . PRO A 1 104 ? 7.944 32.491 -10.627 1.00 57.09 104 PRO A O 1
ATOM 886 N N . ASP A 1 105 ? 7.750 31.848 -12.766 1.00 54.62 105 ASP A N 1
ATOM 887 C CA . ASP A 1 105 ? 7.592 33.198 -13.305 1.00 54.62 105 ASP A CA 1
ATOM 888 C C . ASP A 1 105 ? 6.238 33.761 -12.839 1.00 54.62 105 ASP A C 1
ATOM 890 O O . ASP A 1 105 ? 5.192 33.133 -13.027 1.00 54.62 105 ASP A O 1
ATOM 894 N N . GLU A 1 106 ? 6.248 34.972 -12.270 1.00 50.22 106 GLU A N 1
ATOM 895 C CA . GLU A 1 106 ? 5.053 35.708 -11.814 1.00 50.22 106 GLU A CA 1
ATOM 896 C C . GLU A 1 106 ? 4.061 36.037 -12.961 1.00 50.22 106 GLU A C 1
ATOM 898 O O . GLU A 1 106 ? 2.963 36.532 -12.707 1.00 50.22 106 GLU A O 1
ATOM 903 N N . GLU A 1 107 ? 4.408 35.730 -14.218 1.00 48.94 107 GLU A N 1
ATOM 904 C CA . GLU A 1 107 ? 3.637 36.036 -15.432 1.00 48.94 107 GLU A CA 1
ATOM 905 C C . GLU A 1 107 ? 3.285 34.798 -16.288 1.00 48.94 107 GLU A C 1
ATOM 907 O O . GLU A 1 107 ? 3.147 34.904 -17.508 1.00 48.94 107 GLU A O 1
ATOM 912 N N . ARG A 1 108 ? 3.103 33.603 -15.704 1.00 53.41 108 ARG A N 1
ATOM 913 C CA . ARG A 1 108 ? 2.495 32.492 -16.464 1.00 53.41 108 ARG A CA 1
ATOM 914 C C . ARG A 1 108 ? 1.036 32.832 -16.798 1.00 53.41 108 ARG A C 1
ATOM 916 O O . ARG A 1 108 ? 0.150 32.746 -15.950 1.00 53.41 108 ARG A O 1
ATOM 923 N N . SER A 1 109 ? 0.792 33.246 -18.043 1.00 47.00 109 SER A N 1
ATOM 924 C CA . SER A 1 109 ? -0.553 33.315 -18.608 1.00 47.00 109 SER A CA 1
ATOM 925 C C . SER A 1 109 ? -1.166 31.922 -18.583 1.00 47.00 109 SER A C 1
ATOM 927 O O . SER A 1 109 ? -0.523 30.966 -18.987 1.00 47.00 109 SER A O 1
ATOM 929 N N . ASP A 1 110 ? -2.397 31.838 -18.099 1.00 50.91 110 ASP A N 1
ATOM 930 C CA . ASP A 1 110 ? -3.208 30.635 -17.921 1.00 50.91 110 ASP A CA 1
ATOM 931 C C . ASP A 1 110 ? -3.603 29.990 -19.269 1.00 50.91 110 ASP A C 1
ATOM 933 O O . ASP A 1 110 ? -4.769 29.971 -19.660 1.00 50.91 1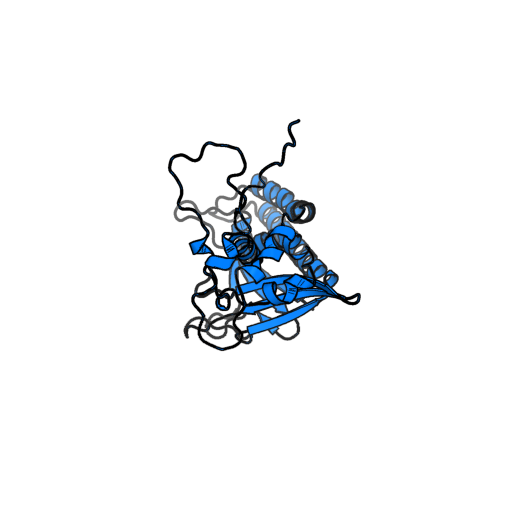10 ASP A O 1
ATOM 937 N N . ASP A 1 111 ? -2.626 29.496 -20.034 1.00 46.28 111 ASP A N 1
ATOM 938 C CA . ASP A 1 111 ? -2.834 28.642 -21.203 1.00 46.28 111 ASP A CA 1
ATOM 939 C C . ASP A 1 111 ? -2.771 27.153 -20.823 1.00 46.28 111 ASP A C 1
ATOM 941 O O . ASP A 1 111 ? -2.102 26.334 -21.440 1.00 46.28 111 ASP A O 1
ATOM 945 N N . GLY A 1 112 ? -3.562 26.783 -19.811 1.00 46.47 112 GLY A N 1
ATOM 946 C CA . GLY A 1 112 ? -4.302 25.516 -19.773 1.00 46.47 112 GLY A CA 1
ATOM 947 C C . GLY A 1 112 ? -3.533 24.193 -19.678 1.00 46.47 112 GLY A C 1
ATOM 948 O O . GLY A 1 112 ? -4.181 23.148 -19.717 1.00 46.47 112 GLY A O 1
ATOM 949 N N . ASN A 1 113 ? -2.206 24.188 -19.536 1.00 46.72 113 ASN A N 1
ATOM 950 C CA . ASN A 1 113 ? -1.437 22.962 -19.295 1.00 46.72 113 ASN A CA 1
ATOM 951 C C . ASN A 1 113 ? -0.306 23.172 -18.276 1.00 46.72 113 ASN A C 1
ATOM 953 O O . ASN A 1 113 ? 0.849 22.850 -18.533 1.00 46.72 113 ASN A O 1
ATOM 957 N N . ALA A 1 114 ? -0.640 23.733 -17.113 1.00 48.88 114 ALA A N 1
ATOM 958 C CA . ALA A 1 114 ? 0.307 23.967 -16.019 1.00 48.88 114 ALA A CA 1
ATOM 959 C C . ALA A 1 114 ? 0.762 22.682 -15.285 1.00 48.88 114 ALA A C 1
ATOM 961 O O . ALA A 1 114 ? 1.668 22.750 -14.459 1.00 48.88 114 ALA A O 1
ATOM 962 N N . ASP A 1 115 ? 0.162 21.525 -15.591 1.00 51.41 115 ASP A N 1
ATOM 963 C CA . ASP A 1 115 ? 0.314 20.288 -14.808 1.00 51.41 115 ASP A CA 1
ATOM 964 C C . ASP A 1 115 ? 1.232 19.226 -15.448 1.00 51.41 115 ASP A C 1
ATOM 966 O O . ASP A 1 115 ? 1.455 18.170 -14.855 1.00 51.41 115 ASP A O 1
ATOM 970 N N . ALA A 1 116 ? 1.778 19.462 -16.646 1.00 52.78 116 ALA A N 1
ATOM 971 C CA . ALA A 1 116 ? 2.715 18.533 -17.279 1.00 52.78 116 ALA A CA 1
ATOM 972 C C . ALA A 1 116 ? 4.160 19.024 -17.088 1.00 52.78 116 ALA A C 1
ATOM 974 O O . ALA A 1 116 ? 4.477 20.139 -17.498 1.00 52.78 116 ALA A O 1
ATOM 975 N N . PRO A 1 117 ? 5.071 18.221 -16.507 1.00 57.12 117 PRO A N 1
ATOM 976 C CA . PRO A 1 117 ? 6.479 18.576 -16.501 1.00 57.12 117 PRO A CA 1
ATOM 977 C C . PRO A 1 117 ? 7.004 18.649 -17.939 1.00 57.12 117 PRO A C 1
ATOM 979 O O . PRO A 1 117 ? 7.060 17.631 -18.626 1.00 57.12 117 PRO A O 1
ATOM 982 N N . ASP A 1 118 ? 7.427 19.835 -18.377 1.00 69.12 118 ASP A N 1
ATOM 983 C CA . ASP A 1 118 ? 7.914 20.074 -19.747 1.00 69.12 118 ASP A CA 1
ATOM 984 C C . ASP A 1 118 ? 9.233 19.339 -20.067 1.00 69.12 118 ASP A C 1
ATOM 986 O O . ASP A 1 118 ? 9.689 19.321 -21.213 1.00 69.12 118 ASP A O 1
ATOM 990 N N . HIS A 1 119 ? 9.877 18.732 -19.063 1.00 82.12 119 HIS A N 1
ATOM 991 C CA . HIS A 1 119 ? 11.202 18.144 -19.196 1.00 82.12 119 HIS A CA 1
ATOM 992 C C . HIS A 1 119 ? 11.220 16.629 -18.917 1.00 82.12 119 HIS A C 1
ATOM 994 O O . HIS A 1 119 ? 10.821 16.216 -17.824 1.00 82.12 119 HIS A O 1
ATOM 1000 N N . PRO A 1 120 ? 11.801 15.797 -19.813 1.00 83.75 120 PRO A N 1
ATOM 1001 C CA . PRO A 1 120 ? 11.839 14.339 -19.669 1.00 83.75 120 PRO A CA 1
ATOM 1002 C C . PRO A 1 120 ? 12.332 13.836 -18.312 1.00 83.75 120 PRO A C 1
ATOM 1004 O O . PRO A 1 120 ? 11.760 12.909 -17.743 1.00 83.75 120 PRO A O 1
ATOM 1007 N N . VAL A 1 121 ? 13.389 14.457 -17.774 1.00 83.12 121 VAL A N 1
ATOM 1008 C CA . VAL A 1 121 ? 13.955 14.097 -16.461 1.00 83.12 121 VAL A CA 1
ATOM 1009 C C . VAL A 1 121 ? 12.950 14.340 -15.335 1.00 83.12 121 VAL A C 1
ATOM 1011 O O . VAL A 1 121 ? 12.858 13.519 -14.426 1.00 83.12 121 VAL A O 1
ATOM 1014 N N . VAL A 1 122 ? 12.181 15.431 -15.397 1.00 84.56 122 VAL A N 1
ATOM 1015 C CA . VAL A 1 122 ? 11.170 15.741 -14.380 1.00 84.56 122 VAL A CA 1
ATOM 1016 C C . VAL A 1 122 ? 10.003 14.772 -14.512 1.00 84.56 122 VAL A C 1
ATOM 1018 O O . VAL A 1 122 ? 9.590 14.207 -13.508 1.00 84.56 122 VAL A O 1
ATOM 1021 N N . THR A 1 123 ? 9.543 14.475 -15.732 1.00 86.50 123 THR A N 1
ATOM 1022 C CA . THR A 1 123 ? 8.518 13.445 -15.977 1.00 86.50 123 THR A CA 1
ATOM 1023 C C . THR A 1 123 ? 8.929 12.092 -15.393 1.00 86.50 123 THR A C 1
ATOM 1025 O O . THR A 1 123 ? 8.139 11.437 -14.720 1.00 86.50 123 THR A O 1
ATOM 1028 N N . ALA A 1 124 ? 10.183 11.679 -15.592 1.00 86.75 124 ALA A N 1
ATOM 1029 C CA . ALA A 1 124 ? 10.699 10.439 -15.025 1.00 86.75 124 ALA A CA 1
ATOM 1030 C C . ALA A 1 124 ? 10.841 10.472 -13.500 1.00 86.75 124 ALA A C 1
ATOM 1032 O O . ALA A 1 124 ? 10.594 9.458 -12.850 1.00 86.75 124 ALA A O 1
ATOM 1033 N N . ALA A 1 125 ? 11.244 11.606 -12.925 1.00 86.06 125 ALA A N 1
ATOM 1034 C CA . ALA A 1 125 ? 11.329 11.778 -11.478 1.00 86.06 125 ALA A CA 1
ATOM 1035 C C . ALA A 1 125 ? 9.942 11.736 -10.821 1.00 86.06 125 ALA A C 1
ATOM 1037 O O . ALA A 1 125 ? 9.775 11.060 -9.809 1.00 86.06 125 ALA A O 1
ATOM 1038 N N . VAL A 1 126 ? 8.953 12.400 -11.429 1.00 86.88 126 VAL A N 1
ATOM 1039 C CA . VAL A 1 126 ? 7.544 12.357 -11.014 1.00 86.88 126 VAL A CA 1
ATOM 1040 C C . VAL A 1 126 ? 7.037 10.924 -11.071 1.00 86.88 126 VAL A C 1
ATOM 1042 O O . VAL A 1 126 ? 6.616 10.404 -10.043 1.00 86.88 126 VAL A O 1
ATOM 1045 N N . TRP A 1 127 ? 7.211 10.240 -12.207 1.00 89.81 127 TRP A N 1
ATOM 1046 C CA . TRP A 1 127 ? 6.854 8.827 -12.335 1.00 89.81 127 TRP A CA 1
ATOM 1047 C C . TRP A 1 127 ? 7.507 7.984 -11.227 1.00 89.81 127 TRP A C 1
ATOM 1049 O O . TRP A 1 127 ? 6.841 7.196 -10.560 1.00 89.81 127 TRP A O 1
ATOM 1059 N N . HIS A 1 128 ? 8.807 8.177 -10.969 1.00 87.12 128 HIS A N 1
ATOM 1060 C CA . HIS A 1 128 ? 9.542 7.416 -9.952 1.00 87.12 128 HIS A CA 1
ATOM 1061 C C . HIS A 1 128 ? 9.006 7.655 -8.541 1.00 87.12 128 HIS A C 1
ATOM 1063 O O . HIS A 1 128 ? 8.925 6.698 -7.771 1.00 87.12 128 HIS A O 1
ATOM 1069 N N . GLY A 1 129 ? 8.618 8.894 -8.224 1.00 84.81 129 GLY A N 1
ATOM 1070 C CA . GLY A 1 129 ? 8.000 9.281 -6.958 1.00 84.81 129 GLY A CA 1
ATOM 1071 C C . GLY A 1 129 ? 6.590 8.717 -6.785 1.00 84.81 129 GLY A C 1
ATOM 1072 O O . GLY A 1 129 ? 6.312 8.099 -5.759 1.00 84.81 129 GLY A O 1
ATOM 1073 N N . GLU A 1 130 ? 5.744 8.849 -7.807 1.00 86.44 130 GLU A N 1
ATOM 1074 C CA . GLU A 1 130 ? 4.337 8.421 -7.802 1.00 86.44 130 GLU A CA 1
ATOM 1075 C C . GLU A 1 130 ? 4.157 6.901 -7.707 1.00 86.44 130 GLU A C 1
ATOM 1077 O O . GLU A 1 130 ? 3.088 6.436 -7.329 1.00 86.44 130 GLU A O 1
ATOM 1082 N N . HIS A 1 131 ? 5.198 6.114 -7.995 1.00 90.75 131 HIS A N 1
ATOM 1083 C CA . HIS A 1 131 ? 5.137 4.650 -7.950 1.00 90.75 131 HIS A CA 1
ATOM 1084 C C . HIS A 1 131 ? 5.486 4.037 -6.580 1.00 90.75 131 HIS A C 1
ATOM 1086 O O . HIS A 1 131 ? 5.672 2.816 -6.481 1.00 90.75 131 HIS A O 1
ATOM 1092 N N . ASN A 1 132 ? 5.602 4.853 -5.525 1.00 92.06 132 ASN A N 1
ATOM 1093 C CA . ASN A 1 132 ? 5.883 4.388 -4.164 1.00 92.06 132 ASN A CA 1
ATOM 1094 C C . ASN A 1 132 ? 4.622 4.356 -3.297 1.00 92.06 132 ASN A C 1
ATOM 1096 O O . ASN A 1 132 ? 3.745 5.203 -3.430 1.00 92.06 132 ASN A O 1
ATOM 1100 N N . LEU A 1 133 ? 4.578 3.419 -2.349 1.00 94.44 133 LEU A N 1
ATOM 1101 C CA . LEU A 1 133 ? 3.673 3.544 -1.205 1.00 94.44 133 LEU A CA 1
ATOM 1102 C C . LEU A 1 133 ? 4.156 4.665 -0.283 1.00 94.44 133 LEU A C 1
ATOM 1104 O O . LEU A 1 133 ? 5.354 4.741 0.014 1.00 94.44 133 LEU A O 1
ATOM 1108 N N . ASP A 1 134 ? 3.224 5.497 0.180 1.00 92.00 134 ASP A N 1
ATOM 1109 C CA . ASP A 1 134 ? 3.528 6.589 1.092 1.00 92.00 134 ASP A CA 1
ATOM 1110 C C . ASP A 1 134 ? 3.520 6.086 2.541 1.00 92.00 134 ASP A C 1
ATOM 1112 O O . ASP A 1 134 ? 2.534 5.590 3.077 1.00 92.00 134 ASP A O 1
ATOM 1116 N N . PHE A 1 135 ? 4.669 6.214 3.194 1.00 94.12 135 PHE A N 1
ATOM 1117 C CA . PHE A 1 135 ? 4.835 5.917 4.611 1.00 94.12 135 PHE A CA 1
ATOM 1118 C C . PHE A 1 135 ? 5.270 7.159 5.392 1.00 94.12 135 PHE A C 1
ATOM 1120 O O . PHE A 1 135 ? 5.853 7.032 6.464 1.00 94.12 135 PHE A O 1
ATOM 1127 N N . GLY A 1 136 ? 4.995 8.369 4.895 1.00 91.69 136 GLY A N 1
ATOM 1128 C CA . GLY A 1 136 ? 5.401 9.639 5.508 1.00 91.69 136 GLY A CA 1
ATOM 1129 C C . GLY A 1 136 ? 4.871 9.862 6.930 1.00 91.69 136 GLY A C 1
ATOM 1130 O O . GLY A 1 136 ? 5.403 10.684 7.671 1.00 91.69 136 GLY A O 1
ATOM 1131 N N . TYR A 1 137 ? 3.867 9.091 7.350 1.00 92.00 137 TYR A N 1
ATOM 1132 C CA . TYR A 1 137 ? 3.376 9.043 8.729 1.00 92.00 137 TYR A CA 1
ATOM 1133 C C . TYR A 1 137 ? 4.246 8.192 9.675 1.00 92.00 137 TYR A C 1
ATOM 1135 O O . TYR A 1 137 ? 4.002 8.167 10.882 1.00 92.00 137 TYR A O 1
ATOM 1143 N N . LEU A 1 138 ? 5.262 7.494 9.159 1.00 93.06 138 LEU A N 1
ATOM 1144 C CA . LEU A 1 138 ? 6.239 6.739 9.939 1.00 93.06 138 LEU A CA 1
ATOM 1145 C C . LEU A 1 138 ? 7.538 7.529 10.095 1.00 93.06 138 LEU A C 1
ATOM 1147 O O . LEU A 1 138 ? 8.008 8.204 9.183 1.00 93.06 138 LEU A O 1
ATOM 1151 N N . ARG A 1 139 ? 8.177 7.376 11.255 1.00 91.56 139 ARG A N 1
ATOM 1152 C CA . ARG A 1 139 ? 9.560 7.816 11.451 1.00 91.56 139 ARG A CA 1
ATOM 1153 C C . ARG A 1 139 ? 10.508 6.854 10.731 1.00 91.56 139 ARG A C 1
ATOM 1155 O O . ARG A 1 139 ? 10.373 5.647 10.916 1.00 91.56 139 ARG A O 1
ATOM 1162 N N . ASN A 1 140 ? 11.463 7.403 9.976 1.00 92.69 140 ASN A N 1
ATOM 1163 C CA . ASN A 1 140 ? 12.407 6.660 9.131 1.00 92.69 140 ASN A CA 1
ATOM 1164 C C . ASN A 1 140 ? 11.698 5.589 8.264 1.00 92.69 140 ASN A C 1
ATOM 1166 O O . ASN A 1 140 ? 11.868 4.387 8.494 1.00 92.69 140 ASN A O 1
ATOM 1170 N N . PRO A 1 141 ? 10.810 6.011 7.342 1.00 93.75 141 PRO A N 1
ATOM 1171 C CA . PRO A 1 141 ? 10.002 5.083 6.571 1.00 93.75 141 PRO A CA 1
ATOM 1172 C C . PRO A 1 141 ? 10.832 4.319 5.532 1.00 93.75 141 PRO A C 1
ATOM 1174 O O . PRO A 1 141 ? 11.706 4.906 4.886 1.00 93.75 141 PRO A O 1
ATOM 1177 N N . PRO A 1 142 ? 10.507 3.039 5.282 1.00 94.88 142 PRO A N 1
ATOM 1178 C CA . PRO A 1 142 ? 11.033 2.337 4.126 1.00 94.88 142 PRO A CA 1
ATOM 1179 C C . PRO A 1 142 ? 10.414 2.904 2.842 1.00 94.88 142 PRO A C 1
ATOM 1181 O O . PRO A 1 142 ? 9.313 3.454 2.843 1.00 94.88 142 PRO A O 1
ATOM 1184 N N . LYS A 1 143 ? 11.096 2.701 1.717 1.00 94.19 143 LYS A N 1
ATOM 1185 C CA . LYS A 1 143 ? 10.568 2.970 0.377 1.00 94.19 143 LYS A CA 1
ATOM 1186 C C . LYS A 1 143 ? 10.139 1.656 -0.254 1.00 94.19 143 LYS A C 1
ATOM 1188 O O . LYS A 1 143 ? 10.936 0.719 -0.304 1.00 94.19 143 LYS A O 1
ATOM 1193 N N . ILE A 1 144 ? 8.905 1.591 -0.747 1.00 95.50 144 ILE A N 1
ATOM 1194 C CA . ILE A 1 144 ? 8.394 0.434 -1.488 1.00 95.50 144 ILE A CA 1
ATOM 1195 C C . ILE A 1 144 ? 7.868 0.919 -2.827 1.00 95.50 144 ILE A C 1
ATOM 1197 O O . ILE A 1 144 ? 6.835 1.583 -2.865 1.00 95.50 144 ILE A O 1
ATOM 1201 N N . ARG A 1 145 ? 8.558 0.558 -3.910 1.00 95.62 145 ARG A N 1
ATOM 1202 C CA . ARG A 1 145 ? 8.157 0.875 -5.284 1.00 95.62 145 ARG A CA 1
ATOM 1203 C C . ARG A 1 145 ? 7.640 -0.363 -5.996 1.00 95.62 145 ARG A C 1
ATOM 1205 O O . ARG A 1 145 ? 8.188 -1.451 -5.810 1.00 95.62 145 ARG A O 1
ATOM 1212 N N . PHE A 1 146 ? 6.643 -0.187 -6.853 1.00 96.38 146 PHE A N 1
ATOM 1213 C CA . PHE A 1 146 ? 6.104 -1.253 -7.694 1.00 96.38 146 PHE A CA 1
ATOM 1214 C C . PHE A 1 146 ? 6.150 -0.871 -9.171 1.00 96.38 146 PHE A C 1
ATOM 1216 O O . PHE A 1 146 ? 5.994 0.296 -9.516 1.00 96.38 146 PHE A O 1
ATOM 1223 N N . TRP A 1 147 ? 6.346 -1.853 -10.050 1.00 96.56 147 TRP A N 1
ATOM 1224 C CA . TRP A 1 147 ? 6.173 -1.658 -11.489 1.00 96.56 147 TRP A CA 1
ATOM 1225 C C . TRP A 1 147 ? 5.925 -2.957 -12.245 1.00 96.56 147 TRP A C 1
ATOM 1227 O O . TRP A 1 147 ? 6.426 -4.012 -11.850 1.00 96.56 147 TRP A O 1
ATOM 1237 N N . ARG A 1 148 ? 5.216 -2.876 -13.374 1.00 96.94 148 ARG A N 1
ATOM 1238 C CA . ARG A 1 148 ? 4.949 -4.012 -14.261 1.00 96.94 148 ARG A CA 1
ATOM 1239 C C . ARG A 1 148 ? 5.930 -4.106 -15.418 1.00 96.94 148 ARG A C 1
ATOM 1241 O O . ARG A 1 148 ? 6.268 -3.110 -16.054 1.00 96.94 148 ARG A O 1
ATOM 1248 N N . THR A 1 149 ? 6.313 -5.329 -15.761 1.00 97.19 149 THR A N 1
ATOM 1249 C CA . THR A 1 149 ? 7.003 -5.646 -17.015 1.00 97.19 149 THR A CA 1
ATOM 1250 C C . THR A 1 149 ? 6.310 -6.800 -17.733 1.00 97.19 149 THR A C 1
ATOM 1252 O O . THR A 1 149 ? 5.765 -7.709 -17.106 1.00 97.19 149 THR A O 1
ATOM 1255 N N . ILE A 1 150 ? 6.330 -6.765 -19.070 1.00 96.12 150 ILE A N 1
ATOM 1256 C CA . ILE A 1 150 ? 5.838 -7.856 -19.918 1.00 96.12 150 ILE A CA 1
ATOM 1257 C C . ILE A 1 150 ? 6.969 -8.273 -20.852 1.00 96.12 150 ILE A C 1
ATOM 1259 O O . ILE A 1 150 ? 7.240 -7.594 -21.837 1.00 96.12 150 ILE A O 1
ATOM 1263 N N . ARG A 1 151 ? 7.634 -9.396 -20.564 1.00 90.81 151 ARG A N 1
ATOM 1264 C CA . ARG A 1 151 ? 8.786 -9.853 -21.353 1.00 90.81 151 ARG A CA 1
ATOM 1265 C C . ARG A 1 151 ? 8.797 -11.357 -21.551 1.00 90.81 151 ARG A C 1
ATOM 1267 O O . ARG A 1 151 ? 8.742 -12.134 -20.600 1.00 90.81 151 ARG A O 1
ATOM 1274 N N . GLY A 1 152 ? 8.943 -11.780 -22.808 1.00 86.62 152 GLY A N 1
ATOM 1275 C CA . GLY A 1 152 ? 9.058 -13.200 -23.157 1.00 86.62 152 GLY A CA 1
ATOM 1276 C C . GLY A 1 152 ? 7.863 -14.030 -22.675 1.00 86.62 152 GLY A C 1
ATOM 1277 O O . GLY A 1 152 ? 8.052 -15.141 -22.190 1.00 86.62 152 GLY A O 1
ATOM 1278 N N . GLY A 1 153 ? 6.655 -13.460 -22.738 1.00 88.81 153 GLY A N 1
ATOM 1279 C CA . GLY A 1 153 ? 5.418 -14.097 -22.275 1.00 88.81 153 GLY A CA 1
ATOM 1280 C C . GLY A 1 153 ? 5.209 -14.096 -20.757 1.00 88.81 153 GLY A C 1
ATOM 1281 O O . GLY A 1 153 ? 4.205 -14.632 -20.298 1.00 88.81 153 GLY A O 1
ATOM 1282 N N . ARG A 1 154 ? 6.121 -13.504 -19.974 1.00 94.81 154 ARG A N 1
ATOM 1283 C CA . ARG A 1 154 ? 5.937 -13.284 -18.535 1.00 94.81 154 ARG A CA 1
ATOM 1284 C C . ARG A 1 154 ? 5.394 -11.889 -18.288 1.00 94.81 154 ARG A C 1
ATOM 1286 O O . ARG A 1 154 ? 5.907 -10.937 -18.864 1.00 94.81 154 ARG A O 1
ATOM 1293 N N . ASP A 1 155 ? 4.387 -11.808 -17.435 1.00 97.62 155 ASP A N 1
ATOM 1294 C CA . ASP A 1 155 ? 3.737 -10.579 -16.995 1.00 97.62 155 ASP A CA 1
ATOM 1295 C C . ASP A 1 155 ? 3.851 -10.507 -15.471 1.00 97.62 155 ASP A C 1
ATOM 1297 O O . ASP A 1 155 ? 3.220 -11.289 -14.748 1.00 97.62 155 ASP A O 1
ATOM 1301 N N . GLU A 1 156 ? 4.738 -9.637 -14.998 1.00 97.62 156 GLU A N 1
ATOM 1302 C CA . GLU A 1 156 ? 5.174 -9.619 -13.607 1.00 97.62 156 GLU A CA 1
ATOM 1303 C C . GLU A 1 156 ? 5.165 -8.196 -13.040 1.00 97.62 156 GLU A C 1
ATOM 1305 O O . GLU A 1 156 ? 5.594 -7.246 -13.694 1.00 97.62 156 GLU A O 1
ATOM 1310 N N . ILE A 1 157 ? 4.743 -8.072 -11.781 1.00 97.56 157 ILE A N 1
ATOM 1311 C CA . ILE A 1 157 ? 4.977 -6.892 -10.950 1.00 97.56 157 ILE A CA 1
ATOM 1312 C C . ILE A 1 157 ? 6.260 -7.114 -10.164 1.00 97.56 157 ILE A C 1
ATOM 1314 O O . ILE A 1 157 ? 6.398 -8.108 -9.448 1.00 97.56 157 ILE A O 1
ATOM 1318 N N . THR A 1 158 ? 7.188 -6.172 -10.265 1.00 96.94 158 THR A N 1
ATOM 1319 C CA . THR A 1 158 ? 8.367 -6.106 -9.407 1.00 96.94 158 THR A CA 1
ATOM 1320 C C . THR A 1 158 ? 8.103 -5.159 -8.251 1.00 96.94 158 THR A C 1
ATOM 1322 O O . THR A 1 158 ? 7.615 -4.055 -8.457 1.00 96.94 158 THR A O 1
ATOM 1325 N N . MET A 1 159 ? 8.445 -5.603 -7.045 1.00 96.56 159 MET A N 1
ATOM 1326 C CA . MET A 1 159 ? 8.481 -4.797 -5.834 1.00 96.56 159 MET A CA 1
ATOM 1327 C C . MET A 1 159 ? 9.942 -4.537 -5.461 1.00 96.56 159 MET A C 1
ATOM 1329 O O . MET A 1 159 ? 10.732 -5.482 -5.368 1.00 96.56 159 MET A O 1
ATOM 1333 N N . ASP A 1 160 ? 10.283 -3.273 -5.229 1.00 95.69 160 ASP A N 1
ATOM 1334 C CA . ASP A 1 160 ? 11.580 -2.816 -4.728 1.00 95.69 160 ASP A CA 1
ATOM 1335 C C . ASP A 1 160 ? 11.383 -2.174 -3.361 1.00 95.69 160 ASP A C 1
ATOM 1337 O O . ASP A 1 160 ? 10.835 -1.081 -3.246 1.00 95.69 160 ASP A O 1
ATOM 1341 N N . TRP A 1 161 ? 11.816 -2.883 -2.329 1.00 95.31 161 TRP A N 1
ATOM 1342 C CA . TRP A 1 161 ? 11.870 -2.410 -0.957 1.00 95.31 161 TRP A CA 1
ATOM 1343 C C . TRP A 1 161 ? 13.276 -1.914 -0.643 1.00 95.31 161 TRP A C 1
ATOM 1345 O O . TRP A 1 161 ? 14.264 -2.593 -0.949 1.00 95.31 161 TRP A O 1
ATOM 1355 N N . ARG A 1 162 ? 13.356 -0.761 0.020 1.00 94.75 162 ARG A N 1
ATOM 1356 C CA . ARG A 1 162 ? 14.597 -0.180 0.527 1.00 94.75 162 ARG A CA 1
ATOM 1357 C C . ARG A 1 162 ? 14.382 0.444 1.896 1.00 94.75 162 ARG A C 1
ATOM 1359 O O . ARG A 1 162 ? 13.421 1.183 2.087 1.00 94.75 162 ARG A O 1
ATOM 1366 N N . HIS A 1 163 ? 15.305 0.201 2.813 1.00 94.50 163 HIS A N 1
ATOM 1367 C CA . HIS A 1 163 ? 15.327 0.804 4.139 1.00 94.50 163 HIS A CA 1
ATOM 1368 C C . HIS A 1 163 ? 16.764 1.077 4.568 1.00 94.50 163 HIS A C 1
ATOM 1370 O O . HIS A 1 163 ? 17.612 0.189 4.478 1.00 94.50 163 HIS A O 1
ATOM 1376 N N . GLU A 1 164 ? 17.024 2.281 5.066 1.00 92.50 164 GLU A N 1
ATOM 1377 C CA . GLU A 1 164 ? 18.286 2.618 5.719 1.00 92.50 164 GLU A CA 1
ATOM 1378 C C . GLU A 1 164 ? 18.069 2.609 7.234 1.00 92.50 164 GLU A C 1
ATOM 1380 O O . GLU A 1 164 ? 17.255 3.356 7.773 1.00 92.50 164 GLU A O 1
ATOM 1385 N N . ASP A 1 165 ? 18.770 1.714 7.926 1.00 89.50 165 ASP A N 1
ATOM 1386 C CA . ASP A 1 165 ? 18.677 1.597 9.377 1.00 89.50 165 ASP A CA 1
ATOM 1387 C C . ASP A 1 165 ? 19.443 2.747 10.047 1.00 89.50 165 ASP A C 1
ATOM 1389 O O . ASP A 1 165 ? 20.668 2.821 9.957 1.00 89.50 165 ASP A O 1
ATOM 1393 N N . ASP A 1 166 ? 18.718 3.630 10.734 1.00 90.75 166 ASP A N 1
ATOM 1394 C CA . ASP A 1 166 ? 19.270 4.780 11.461 1.00 90.75 166 ASP A CA 1
ATOM 1395 C C . ASP A 1 166 ? 19.716 4.431 12.895 1.00 90.75 166 ASP A C 1
ATOM 1397 O O . ASP A 1 166 ? 20.127 5.303 13.660 1.00 90.75 166 ASP A O 1
ATOM 1401 N N . GLY A 1 167 ? 19.636 3.152 13.280 1.00 89.31 167 GLY A N 1
ATOM 1402 C CA . GLY A 1 167 ? 19.942 2.653 14.618 1.00 89.31 167 GLY A CA 1
ATOM 1403 C C . GLY A 1 167 ? 18.764 2.717 15.594 1.00 89.31 167 GLY A C 1
ATOM 1404 O O . GLY A 1 167 ? 18.787 2.017 16.608 1.00 89.31 167 GLY A O 1
ATOM 1405 N N . GLU A 1 168 ? 17.711 3.475 15.282 1.00 88.88 168 GLU A N 1
ATOM 1406 C CA . GLU A 1 168 ? 16.499 3.575 16.098 1.00 88.88 168 GLU A CA 1
ATOM 1407 C C . GLU A 1 168 ? 15.356 2.744 15.507 1.00 88.88 168 GLU A C 1
ATOM 1409 O O . GLU A 1 168 ? 14.728 1.948 16.211 1.00 88.88 168 GLU A O 1
ATOM 1414 N N . ILE A 1 169 ? 15.121 2.867 14.200 1.00 89.25 169 ILE A N 1
ATOM 1415 C CA . ILE A 1 169 ? 14.062 2.176 13.467 1.00 89.25 169 ILE A CA 1
ATOM 1416 C C . ILE A 1 169 ? 14.684 1.149 12.519 1.00 89.25 169 ILE A C 1
ATOM 1418 O O . ILE A 1 169 ? 15.351 1.480 11.541 1.00 89.25 169 ILE A O 1
ATOM 1422 N N . GLY A 1 170 ? 14.425 -0.129 12.800 1.00 92.12 170 GLY A N 1
ATOM 1423 C CA . GLY A 1 170 ? 14.863 -1.246 11.963 1.00 92.12 170 GLY A CA 1
ATOM 1424 C C . GLY A 1 170 ? 13.727 -2.199 11.634 1.00 92.12 170 GLY A C 1
ATOM 1425 O O . GLY A 1 170 ? 12.773 -2.330 12.407 1.00 92.12 170 GLY A O 1
ATOM 1426 N N . PHE A 1 171 ? 13.875 -2.894 10.509 1.00 94.69 171 PHE A N 1
ATOM 1427 C CA . PHE A 1 171 ? 12.957 -3.925 10.034 1.00 94.69 171 PHE A CA 1
ATOM 1428 C C . PHE A 1 171 ? 13.654 -5.285 9.947 1.00 94.69 171 PHE A C 1
ATOM 1430 O O . PHE A 1 171 ? 14.876 -5.359 9.863 1.00 94.69 171 PHE A O 1
ATOM 1437 N N . THR A 1 172 ? 12.881 -6.371 10.010 1.00 93.12 172 THR A N 1
ATOM 1438 C CA . THR A 1 172 ? 13.415 -7.743 9.932 1.00 93.12 172 THR A CA 1
ATOM 1439 C C . THR A 1 172 ? 13.840 -8.135 8.525 1.00 93.12 172 THR A C 1
ATOM 1441 O O . THR A 1 172 ? 14.657 -9.037 8.370 1.00 93.12 172 THR A O 1
ATOM 1444 N N . ALA A 1 173 ? 13.252 -7.500 7.512 1.00 93.06 173 ALA A N 1
ATOM 1445 C CA . ALA A 1 173 ? 13.633 -7.690 6.123 1.00 93.06 173 ALA A CA 1
ATOM 1446 C C . ALA A 1 173 ? 15.027 -7.111 5.850 1.00 93.06 173 ALA A C 1
ATOM 1448 O O . ALA A 1 173 ? 15.444 -6.146 6.494 1.00 93.06 173 ALA A O 1
ATOM 1449 N N . ASP A 1 174 ? 15.715 -7.670 4.854 1.00 92.12 174 ASP A N 1
ATOM 1450 C CA . ASP A 1 174 ? 16.992 -7.127 4.395 1.00 92.12 174 ASP A CA 1
ATOM 1451 C C . ASP A 1 174 ? 16.845 -5.644 3.973 1.00 92.12 174 ASP A C 1
ATOM 1453 O O . ASP A 1 174 ? 15.784 -5.251 3.470 1.00 92.12 174 ASP A O 1
ATOM 1457 N N . PRO A 1 175 ? 17.899 -4.808 4.112 1.00 92.44 175 PRO A N 1
ATOM 1458 C CA . PRO A 1 175 ? 17.840 -3.381 3.769 1.00 92.44 175 PRO A CA 1
ATOM 1459 C C . PRO A 1 175 ? 17.397 -3.105 2.330 1.00 92.44 175 PRO A C 1
ATOM 1461 O O . PRO A 1 175 ? 16.779 -2.081 2.061 1.00 92.44 175 PRO A O 1
ATOM 1464 N N . THR A 1 176 ? 17.673 -4.036 1.415 1.00 94.06 176 THR A N 1
ATOM 1465 C CA . THR A 1 176 ? 17.233 -3.973 0.021 1.00 94.06 176 THR A CA 1
ATOM 1466 C C . THR A 1 176 ? 16.631 -5.312 -0.368 1.00 94.06 176 THR A C 1
ATOM 1468 O O . THR A 1 176 ? 17.324 -6.330 -0.383 1.00 94.06 176 THR A O 1
ATOM 1471 N N . VAL A 1 177 ? 15.351 -5.314 -0.733 1.00 94.12 177 VAL A N 1
ATOM 1472 C CA . VAL A 1 177 ? 14.637 -6.506 -1.198 1.00 94.12 177 VAL A CA 1
ATOM 1473 C C . VAL A 1 177 ? 14.012 -6.192 -2.546 1.00 94.12 177 VAL A C 1
ATOM 1475 O O . VAL A 1 177 ? 13.172 -5.307 -2.657 1.00 94.12 177 VAL A O 1
ATOM 1478 N N . ARG A 1 178 ? 14.382 -6.958 -3.572 1.00 95.25 178 ARG A N 1
ATOM 1479 C CA . ARG A 1 178 ? 13.758 -6.885 -4.894 1.00 95.25 178 ARG A CA 1
ATOM 1480 C C . ARG A 1 178 ? 13.225 -8.247 -5.291 1.00 95.25 178 ARG A C 1
ATOM 1482 O O . ARG A 1 178 ? 13.970 -9.225 -5.308 1.00 95.25 178 ARG A O 1
ATOM 1489 N N . LEU A 1 179 ? 11.941 -8.310 -5.619 1.00 94.94 179 LEU A N 1
ATOM 1490 C CA . LEU A 1 179 ? 11.292 -9.544 -6.054 1.00 94.94 179 LEU A CA 1
ATOM 1491 C C . LEU A 1 179 ? 10.204 -9.264 -7.077 1.00 94.94 179 LEU A C 1
ATOM 1493 O O . LEU A 1 179 ? 9.589 -8.202 -7.062 1.00 94.94 179 LEU A O 1
ATOM 1497 N N . SER A 1 180 ? 9.946 -10.253 -7.925 1.00 96.00 180 SER A N 1
ATOM 1498 C CA . SER A 1 180 ? 8.891 -10.203 -8.933 1.00 96.00 180 SER A CA 1
ATOM 1499 C C . SER A 1 180 ? 7.832 -11.261 -8.634 1.00 96.00 180 SER A C 1
ATOM 1501 O O . SER A 1 180 ? 8.137 -12.366 -8.174 1.00 96.00 180 SER A O 1
ATOM 1503 N N . VAL A 1 181 ? 6.571 -10.912 -8.864 1.00 96.69 181 VAL A N 1
ATOM 1504 C CA . VAL A 1 181 ? 5.411 -11.801 -8.742 1.00 96.69 181 VAL A CA 1
ATOM 1505 C C . VAL A 1 181 ? 4.564 -11.705 -10.008 1.00 96.69 181 VAL A C 1
ATOM 1507 O O . VAL A 1 181 ? 4.564 -10.651 -10.639 1.00 96.69 181 VAL A O 1
ATOM 1510 N N . PRO A 1 182 ? 3.806 -12.750 -10.383 1.00 97.50 182 PRO A N 1
ATOM 1511 C CA . PRO A 1 182 ? 2.852 -12.637 -11.481 1.00 97.50 182 PRO A CA 1
ATOM 1512 C C . PRO A 1 182 ? 1.875 -11.481 -11.247 1.00 97.50 182 PRO A C 1
ATOM 1514 O O . PRO A 1 182 ? 1.383 -11.316 -10.126 1.00 97.50 182 PRO A O 1
ATOM 1517 N N . THR A 1 183 ? 1.543 -10.724 -12.292 1.00 98.12 183 THR A N 1
ATOM 1518 C CA . THR A 1 183 ? 0.611 -9.586 -12.189 1.00 98.12 183 THR A CA 1
ATOM 1519 C C . THR A 1 183 ? -0.752 -9.996 -11.637 1.00 98.12 183 THR A C 1
ATOM 1521 O O . THR A 1 183 ? -1.336 -9.293 -10.813 1.00 98.12 183 THR A O 1
ATOM 1524 N N . THR A 1 184 ? -1.217 -11.195 -11.987 1.00 97.62 184 THR A N 1
ATOM 1525 C CA . THR A 1 184 ? -2.443 -11.776 -11.429 1.00 97.62 184 THR A CA 1
ATOM 1526 C C . THR A 1 184 ? -2.366 -11.988 -9.917 1.00 97.62 184 THR A C 1
ATOM 1528 O O . THR A 1 184 ? -3.348 -11.745 -9.226 1.00 97.62 184 THR A O 1
ATOM 1531 N N . ALA A 1 185 ? -1.207 -12.388 -9.386 1.00 97.81 185 ALA A N 1
ATOM 1532 C CA . ALA A 1 185 ? -1.014 -12.602 -7.954 1.00 97.81 185 ALA A CA 1
ATOM 1533 C C . ALA A 1 185 ? -0.945 -11.279 -7.175 1.00 97.81 185 ALA A C 1
ATOM 1535 O O . ALA A 1 185 ? -1.407 -11.216 -6.038 1.00 97.81 185 ALA A O 1
ATOM 1536 N N . TYR A 1 186 ? -0.384 -10.221 -7.774 1.00 98.00 186 TYR A N 1
ATOM 1537 C CA . TYR A 1 186 ? -0.448 -8.872 -7.203 1.00 98.00 186 TYR A CA 1
ATOM 1538 C C . TYR A 1 186 ? -1.896 -8.373 -7.131 1.00 98.00 186 TYR A C 1
ATOM 1540 O O . TYR A 1 186 ? -2.357 -7.993 -6.057 1.00 98.00 186 TYR A O 1
ATOM 1548 N N . LEU A 1 187 ? -2.637 -8.459 -8.241 1.00 98.12 187 LEU A N 1
ATOM 1549 C CA . LEU A 1 187 ? -4.050 -8.076 -8.283 1.00 98.12 187 LEU A CA 1
ATOM 1550 C C . LEU A 1 187 ? -4.886 -8.855 -7.267 1.00 98.12 187 LEU A C 1
ATOM 1552 O O . LEU A 1 187 ? -5.674 -8.263 -6.536 1.00 98.12 187 LEU A O 1
ATOM 1556 N N . GLU A 1 188 ? -4.690 -10.170 -7.173 1.00 98.38 188 GLU A N 1
ATOM 1557 C CA . GLU A 1 188 ? -5.371 -11.008 -6.184 1.00 98.38 188 GLU A CA 1
ATOM 1558 C C . GLU A 1 188 ? -5.100 -10.540 -4.745 1.00 98.38 188 GLU A C 1
ATOM 1560 O O . GLU A 1 188 ? -6.022 -10.500 -3.924 1.00 98.38 188 GLU A O 1
ATOM 1565 N N . ALA A 1 189 ? -3.863 -10.141 -4.438 1.00 98.50 189 ALA A N 1
ATOM 1566 C CA . ALA A 1 189 ? -3.500 -9.619 -3.125 1.00 98.50 189 ALA A CA 1
ATOM 1567 C C . ALA A 1 189 ? -4.197 -8.286 -2.815 1.00 98.50 189 ALA A C 1
ATOM 1569 O O . ALA A 1 189 ? -4.704 -8.119 -1.706 1.00 98.50 189 ALA A O 1
ATOM 1570 N N . VAL A 1 190 ? -4.283 -7.369 -3.786 1.00 98.56 190 VAL A N 1
ATOM 1571 C CA . VAL A 1 190 ? -4.998 -6.088 -3.626 1.00 98.56 190 VAL A CA 1
ATOM 1572 C C . VAL A 1 190 ? -6.507 -6.311 -3.481 1.00 98.56 190 VAL A C 1
ATOM 1574 O O . VAL A 1 190 ? -7.130 -5.759 -2.574 1.00 98.56 190 VAL A O 1
ATOM 1577 N N . HIS A 1 191 ? -7.101 -7.177 -4.311 1.00 98.56 191 HIS A N 1
ATOM 1578 C CA . HIS A 1 191 ? -8.510 -7.569 -4.185 1.00 98.56 191 HIS A CA 1
ATOM 1579 C C . HIS A 1 191 ? -8.810 -8.173 -2.813 1.00 98.56 191 HIS A C 1
ATOM 1581 O O . HIS A 1 191 ? -9.858 -7.892 -2.232 1.00 98.56 191 HIS A O 1
ATOM 1587 N N . THR A 1 192 ? -7.899 -9.002 -2.303 1.00 98.62 192 THR A N 1
ATOM 1588 C CA . THR A 1 192 ? -8.036 -9.631 -0.989 1.00 98.62 192 THR A CA 1
ATOM 1589 C C . THR A 1 192 ? -7.959 -8.599 0.128 1.00 98.62 192 THR A C 1
ATOM 1591 O O . THR A 1 192 ? -8.878 -8.570 0.938 1.00 98.62 192 THR A O 1
ATOM 1594 N N . LEU A 1 193 ? -6.971 -7.694 0.111 1.00 98.75 193 LEU A N 1
ATOM 1595 C CA . LEU A 1 193 ? -6.887 -6.581 1.064 1.00 98.75 193 LEU A CA 1
ATOM 1596 C C . LEU A 1 193 ? -8.180 -5.759 1.082 1.00 98.75 193 LEU A C 1
ATOM 1598 O O . LEU A 1 193 ? -8.759 -5.535 2.142 1.00 98.75 193 LEU A O 1
ATOM 1602 N N . ASN A 1 194 ? -8.647 -5.329 -0.094 1.00 98.62 194 ASN A N 1
ATOM 1603 C CA . ASN A 1 194 ? -9.854 -4.519 -0.210 1.00 98.62 194 ASN A CA 1
ATOM 1604 C C . ASN A 1 194 ? -11.080 -5.254 0.341 1.00 98.62 194 ASN A C 1
ATOM 1606 O O . ASN A 1 194 ? -11.827 -4.691 1.134 1.00 98.62 194 ASN A O 1
ATOM 1610 N N . ARG A 1 195 ? -11.289 -6.510 -0.067 1.00 98.62 195 ARG A N 1
ATOM 1611 C CA . ARG A 1 195 ? -12.426 -7.312 0.396 1.00 98.62 195 ARG A CA 1
ATOM 1612 C C . ARG A 1 195 ? -12.380 -7.514 1.909 1.00 98.62 195 ARG A C 1
ATOM 1614 O O . ARG A 1 195 ? -13.362 -7.217 2.574 1.00 98.62 195 ARG A O 1
ATOM 1621 N N . GLU A 1 196 ? -11.251 -7.967 2.448 1.00 98.75 196 GLU A N 1
ATOM 1622 C CA . GLU A 1 196 ? -11.110 -8.254 3.879 1.00 98.75 196 GLU A CA 1
ATOM 1623 C C . GLU A 1 196 ? -11.295 -6.998 4.737 1.00 98.75 196 GLU A C 1
ATOM 1625 O O . GLU A 1 196 ? -12.005 -7.053 5.742 1.00 98.75 196 GLU A O 1
ATOM 1630 N N . LEU A 1 197 ? -10.729 -5.853 4.331 1.00 98.75 197 LEU A N 1
ATOM 1631 C CA . LEU A 1 197 ? -10.948 -4.588 5.033 1.00 98.75 197 LEU A CA 1
ATOM 1632 C C . LEU A 1 197 ? -12.421 -4.169 4.977 1.00 98.75 197 LEU A C 1
ATOM 1634 O O . LEU A 1 197 ? -12.991 -3.826 6.010 1.00 98.75 197 LEU A O 1
ATOM 1638 N N . MET A 1 198 ? -13.048 -4.199 3.797 1.00 98.69 198 MET A N 1
ATOM 1639 C CA . MET A 1 198 ? -14.449 -3.793 3.659 1.00 98.69 198 MET A CA 1
ATOM 1640 C C . MET A 1 198 ? -15.390 -4.704 4.448 1.00 98.69 198 MET A C 1
ATOM 1642 O O . MET A 1 198 ? -16.279 -4.200 5.125 1.00 98.69 198 MET A O 1
ATOM 1646 N N . ASP A 1 199 ? -15.177 -6.018 4.422 1.00 98.75 199 ASP A N 1
ATOM 1647 C CA . ASP A 1 199 ? -16.002 -6.965 5.173 1.00 98.75 199 ASP A CA 1
ATOM 1648 C C . ASP A 1 199 ? -15.827 -6.769 6.689 1.00 98.75 199 ASP A C 1
ATOM 1650 O O . ASP A 1 199 ? -16.812 -6.693 7.426 1.00 98.75 199 ASP A O 1
ATOM 1654 N N . THR A 1 200 ? -14.584 -6.595 7.155 1.00 98.69 200 THR A N 1
ATOM 1655 C CA . THR A 1 200 ? -14.283 -6.327 8.574 1.00 98.69 200 THR A CA 1
ATOM 1656 C C . THR A 1 200 ? -14.908 -5.009 9.036 1.00 98.69 200 THR A C 1
ATOM 1658 O O . THR A 1 200 ? -15.498 -4.933 10.115 1.00 98.69 200 THR A O 1
ATOM 1661 N N . MET A 1 201 ? -14.821 -3.960 8.216 1.00 98.62 201 MET A N 1
ATOM 1662 C CA . MET A 1 201 ? -15.432 -2.664 8.510 1.00 98.62 201 MET A CA 1
ATOM 1663 C C . MET A 1 201 ? -16.959 -2.728 8.501 1.00 98.62 201 MET A C 1
ATOM 1665 O O . MET A 1 201 ? -17.588 -2.129 9.370 1.00 98.62 201 MET A O 1
ATOM 1669 N N . GLY A 1 202 ? -17.559 -3.493 7.588 1.00 98.56 202 GLY A N 1
ATOM 1670 C CA . GLY A 1 202 ? -19.001 -3.725 7.566 1.00 98.56 202 GLY A CA 1
ATOM 1671 C C . GLY A 1 202 ? -19.498 -4.336 8.875 1.00 98.56 202 GLY A C 1
ATOM 1672 O O . GLY A 1 202 ? -20.426 -3.799 9.483 1.00 98.56 202 GLY A O 1
ATOM 1673 N N . GLN A 1 203 ? -18.813 -5.376 9.361 1.00 98.50 203 GLN A N 1
ATOM 1674 C CA . GLN A 1 203 ? -19.114 -6.027 10.643 1.00 98.50 203 GLN A CA 1
ATOM 1675 C C . GLN A 1 203 ? -18.978 -5.063 11.829 1.00 98.50 203 GLN A C 1
ATOM 1677 O O . GLN A 1 203 ? -19.862 -4.996 12.682 1.00 98.50 203 GLN A O 1
ATOM 1682 N N . ARG A 1 204 ? -17.909 -4.255 11.866 1.00 97.88 204 ARG A N 1
ATOM 1683 C CA . ARG A 1 204 ? -17.714 -3.236 12.913 1.00 97.88 204 ARG A CA 1
ATOM 1684 C C . ARG A 1 204 ? -18.847 -2.220 12.954 1.00 97.88 204 ARG A C 1
ATOM 1686 O O . ARG A 1 204 ? -19.307 -1.855 14.032 1.00 97.88 204 ARG A O 1
ATOM 1693 N N . ILE A 1 205 ? -19.296 -1.753 11.793 1.00 98.31 205 ILE A N 1
ATOM 1694 C CA . ILE A 1 205 ? -20.373 -0.763 11.707 1.00 98.31 205 ILE A CA 1
ATOM 1695 C C . ILE A 1 205 ? -21.704 -1.380 12.148 1.00 98.31 205 ILE A C 1
ATOM 1697 O O . ILE A 1 205 ? -22.440 -0.738 12.891 1.00 98.31 205 ILE A O 1
ATOM 1701 N N . GLU A 1 206 ? -21.995 -2.626 11.761 1.00 98.31 206 GLU A N 1
ATOM 1702 C CA . GLU A 1 206 ? -23.173 -3.362 12.252 1.00 98.31 206 GLU A CA 1
ATOM 1703 C C . GLU A 1 206 ? -23.161 -3.510 13.778 1.00 98.31 206 GLU A C 1
ATOM 1705 O O . GLU A 1 206 ? -24.177 -3.289 14.442 1.00 98.31 206 GLU A O 1
ATOM 1710 N N . GLU A 1 207 ? -22.002 -3.821 14.358 1.00 97.81 207 GLU A N 1
ATOM 1711 C CA . GLU A 1 207 ? -21.853 -3.917 15.805 1.00 97.81 207 GLU A CA 1
ATOM 1712 C C . GLU A 1 207 ? -22.041 -2.560 16.503 1.00 97.81 207 GLU A C 1
ATOM 1714 O O . GLU A 1 207 ? -22.758 -2.473 17.503 1.00 97.81 207 GLU A O 1
ATOM 1719 N N . LEU A 1 208 ? -21.478 -1.479 15.958 1.00 97.25 208 LEU A N 1
ATOM 1720 C CA . LEU A 1 208 ? -21.683 -0.121 16.473 1.00 97.25 208 LEU A CA 1
ATOM 1721 C C . LEU A 1 208 ? -23.151 0.314 16.383 1.00 97.25 208 LEU A C 1
ATOM 1723 O O . LEU A 1 208 ? -23.662 0.949 17.306 1.00 97.25 208 LEU A O 1
ATOM 1727 N N . GLU A 1 209 ? -23.860 -0.051 15.317 1.00 97.25 209 GLU A N 1
ATOM 1728 C CA . GLU A 1 209 ? -25.299 0.189 15.193 1.00 97.25 209 GLU A CA 1
ATOM 1729 C C . GLU A 1 209 ? -26.097 -0.579 16.253 1.00 97.25 209 GLU A C 1
ATOM 1731 O O . GLU A 1 209 ? -26.998 -0.009 16.876 1.00 97.25 209 GLU A O 1
ATOM 1736 N N . HIS A 1 210 ? -25.733 -1.837 16.521 1.00 97.31 210 HIS A N 1
ATOM 1737 C CA . HIS A 1 210 ? -26.365 -2.646 17.563 1.00 97.31 210 HIS A CA 1
ATOM 1738 C C . HIS A 1 210 ? -26.132 -2.069 18.968 1.00 97.31 210 HIS A C 1
ATOM 1740 O O . HIS A 1 210 ? -27.068 -1.971 19.766 1.00 97.31 210 HIS A O 1
ATOM 1746 N N . ARG A 1 211 ? -24.901 -1.621 19.250 1.00 95.75 211 ARG A N 1
ATOM 1747 C CA . ARG A 1 211 ? -24.503 -0.960 20.506 1.00 95.75 211 ARG A CA 1
ATOM 1748 C C . ARG A 1 211 ? -25.070 0.462 20.648 1.00 95.75 211 ARG A C 1
ATOM 1750 O O . ARG A 1 211 ? -25.068 1.005 21.749 1.00 95.75 211 ARG A O 1
ATOM 1757 N N . ARG A 1 212 ? -25.600 1.047 19.563 1.00 93.62 212 ARG A N 1
ATOM 1758 C CA . ARG A 1 212 ? -26.001 2.464 19.445 1.00 93.62 212 ARG A CA 1
ATOM 1759 C C . ARG A 1 212 ? -24.835 3.436 19.680 1.00 93.62 212 ARG A C 1
ATOM 1761 O O . ARG A 1 212 ? -25.012 4.483 20.298 1.00 93.62 212 ARG A O 1
ATOM 1768 N N . GLY A 1 213 ? -23.667 3.095 19.142 1.00 92.06 213 GLY A N 1
ATOM 1769 C CA . GLY A 1 213 ? -22.423 3.852 19.254 1.00 92.06 213 GLY A CA 1
ATOM 1770 C C . GLY A 1 213 ? -21.494 3.334 20.353 1.00 92.06 213 GLY A C 1
ATOM 1771 O O . GLY A 1 213 ? -21.646 2.211 20.834 1.00 92.06 213 GLY A O 1
ATOM 1772 N N . LEU A 1 214 ? -20.518 4.164 20.730 1.00 91.25 214 LEU A N 1
ATOM 1773 C CA . LEU A 1 214 ? -19.606 3.917 21.849 1.00 91.25 214 LEU A CA 1
ATOM 1774 C C . LEU A 1 214 ? -19.894 4.917 22.981 1.00 91.25 214 LEU A C 1
ATOM 1776 O O . LEU A 1 214 ? -20.158 6.091 22.701 1.00 91.25 214 LEU A O 1
ATOM 1780 N N . PRO A 1 215 ? -19.854 4.496 24.259 1.00 89.56 215 PRO A N 1
ATOM 1781 C CA . PRO A 1 215 ? -20.103 5.396 25.380 1.00 89.56 215 PRO A CA 1
ATOM 1782 C C . PRO A 1 215 ? -19.162 6.609 25.372 1.00 89.56 215 PRO A C 1
ATOM 1784 O O . PRO A 1 215 ? -17.946 6.457 25.342 1.00 89.56 215 PRO A O 1
ATOM 1787 N N . GLY A 1 216 ? -19.726 7.818 25.431 1.00 89.62 216 GLY A N 1
ATOM 1788 C CA . GLY A 1 216 ? -18.946 9.060 25.523 1.00 89.62 216 GLY A CA 1
ATOM 1789 C C . GLY A 1 216 ? -18.246 9.498 24.232 1.00 89.62 216 GLY A C 1
ATOM 1790 O O . GLY A 1 216 ? -17.497 10.471 24.270 1.00 89.62 216 GLY A O 1
ATOM 1791 N N . VAL A 1 217 ? -18.501 8.826 23.105 1.00 93.62 217 VAL A N 1
ATOM 1792 C CA . VAL A 1 217 ? -17.928 9.162 21.796 1.00 93.62 217 VAL A CA 1
ATOM 1793 C C . VAL A 1 217 ? -19.033 9.631 20.854 1.00 93.62 217 VAL A C 1
ATOM 1795 O O . VAL A 1 217 ? -20.036 8.945 20.657 1.00 93.62 217 VAL A O 1
ATOM 1798 N N . ASP A 1 218 ? -18.844 10.799 20.250 1.00 93.31 218 ASP A N 1
ATOM 1799 C CA . ASP A 1 218 ? -19.709 11.311 19.193 1.00 93.31 218 ASP A CA 1
ATOM 1800 C C . ASP A 1 218 ? -19.456 10.538 17.889 1.00 93.31 218 ASP A C 1
ATOM 1802 O O . ASP A 1 218 ? -18.358 10.548 17.322 1.00 93.31 218 ASP A O 1
ATOM 1806 N N . LEU A 1 219 ? -20.484 9.818 17.437 1.00 94.31 219 LEU A N 1
ATOM 1807 C CA . LEU A 1 219 ? -20.434 8.947 16.271 1.00 94.31 219 LEU A CA 1
ATOM 1808 C C . LEU A 1 219 ? -21.735 9.045 15.473 1.00 94.31 219 LEU A C 1
ATOM 1810 O O . LEU A 1 219 ? -22.790 8.554 15.883 1.00 94.31 219 LEU A O 1
ATOM 1814 N N . ASN A 1 220 ? -21.650 9.619 14.276 1.00 95.50 220 ASN A N 1
ATOM 1815 C CA . ASN A 1 220 ? -22.773 9.665 13.349 1.00 95.50 220 ASN A CA 1
ATOM 1816 C C . ASN A 1 220 ? -22.877 8.350 12.560 1.00 95.50 220 ASN A C 1
ATOM 1818 O O . ASN A 1 220 ? -22.300 8.215 11.482 1.00 95.50 220 ASN A O 1
ATOM 1822 N N . LEU A 1 221 ? -23.646 7.390 13.081 1.00 96.94 221 LEU A N 1
ATOM 1823 C CA . LEU A 1 221 ? -23.821 6.062 12.472 1.00 96.94 221 LEU A CA 1
ATOM 1824 C C . LEU A 1 221 ? -24.379 6.112 11.039 1.00 96.94 221 LEU A C 1
ATOM 1826 O O . LEU A 1 221 ? -23.969 5.327 10.188 1.00 96.94 221 LEU A O 1
ATOM 1830 N N . ILE A 1 222 ? -25.268 7.065 10.736 1.00 96.88 222 ILE A N 1
ATOM 1831 C CA . ILE A 1 222 ? -25.839 7.215 9.388 1.00 96.88 222 ILE A CA 1
ATOM 1832 C C . ILE A 1 222 ? -24.754 7.646 8.401 1.00 96.88 222 ILE A C 1
ATOM 1834 O O . ILE A 1 222 ? -24.655 7.100 7.302 1.00 96.88 222 ILE A O 1
ATOM 1838 N N . GLN A 1 223 ? -23.947 8.637 8.781 1.00 96.75 223 GLN A N 1
ATOM 1839 C CA . GLN A 1 223 ? -22.834 9.093 7.955 1.00 96.75 223 GLN A CA 1
ATOM 1840 C C . GLN A 1 223 ? -21.771 8.002 7.814 1.00 96.75 223 GLN A C 1
ATOM 1842 O O . GLN A 1 223 ? -21.290 7.783 6.708 1.00 96.75 223 GLN A O 1
ATOM 1847 N N . LEU A 1 224 ? -21.466 7.284 8.896 1.00 97.69 224 LEU A N 1
ATOM 1848 C CA . LEU A 1 224 ? -20.504 6.187 8.897 1.00 97.69 224 LEU A CA 1
ATOM 1849 C C . LEU A 1 224 ? -20.901 5.074 7.919 1.00 97.69 224 LEU A C 1
ATOM 1851 O O . LEU A 1 224 ? -20.074 4.628 7.126 1.00 97.69 224 LEU A O 1
ATOM 1855 N N . ARG A 1 225 ? -22.173 4.655 7.935 1.00 98.31 225 ARG A N 1
ATOM 1856 C CA . ARG A 1 225 ? -22.699 3.652 7.001 1.00 98.31 225 ARG A CA 1
ATOM 1857 C C . ARG A 1 225 ? -22.607 4.129 5.553 1.00 98.31 225 ARG A C 1
ATOM 1859 O O . ARG A 1 225 ? -22.192 3.362 4.693 1.00 98.31 225 ARG A O 1
ATOM 1866 N N . ARG A 1 226 ? -22.962 5.391 5.282 1.00 98.25 226 ARG A N 1
ATOM 1867 C CA . ARG A 1 226 ? -22.854 5.979 3.934 1.00 98.25 226 ARG A CA 1
ATOM 1868 C C . ARG A 1 226 ? -21.412 6.011 3.443 1.00 98.25 226 ARG A C 1
ATOM 1870 O O . ARG A 1 226 ? -21.147 5.526 2.353 1.00 98.25 226 ARG A O 1
ATOM 1877 N N . GLU A 1 227 ? -20.494 6.515 4.265 1.00 98.31 227 GLU A N 1
ATOM 1878 C CA . GLU A 1 227 ? -19.070 6.551 3.928 1.00 98.31 227 GLU A CA 1
ATOM 1879 C C . GLU A 1 227 ? -18.532 5.143 3.648 1.00 98.31 227 GLU A C 1
ATOM 1881 O O . GLU A 1 227 ? -17.781 4.949 2.695 1.00 98.31 227 GLU A O 1
ATOM 1886 N N . HIS A 1 228 ? -18.939 4.145 4.437 1.00 98.50 228 HIS A N 1
ATOM 1887 C CA . HIS A 1 228 ? -18.532 2.767 4.200 1.00 98.50 228 HIS A CA 1
ATOM 1888 C C . HIS A 1 228 ? -19.016 2.237 2.851 1.00 98.50 228 HIS A C 1
ATOM 1890 O O . HIS A 1 228 ? -18.204 1.710 2.094 1.00 98.50 228 HIS A O 1
ATOM 1896 N N . GLU A 1 229 ? -20.300 2.405 2.526 1.00 98.12 229 GLU A N 1
ATOM 1897 C CA . GLU A 1 229 ? -20.828 1.979 1.228 1.00 98.12 229 GLU A CA 1
ATOM 1898 C C . GLU A 1 229 ? -20.142 2.713 0.071 1.00 98.12 229 GLU A C 1
ATOM 1900 O O . GLU A 1 229 ? -19.781 2.080 -0.918 1.00 98.12 229 GLU A O 1
ATOM 1905 N N . ASP A 1 230 ? -19.858 4.011 0.204 1.00 97.88 230 ASP A N 1
ATOM 1906 C CA . ASP A 1 230 ? -19.099 4.753 -0.806 1.00 97.88 230 ASP A CA 1
ATOM 1907 C C . ASP A 1 230 ? -17.694 4.153 -0.994 1.00 97.88 230 ASP A C 1
ATOM 1909 O O . ASP A 1 230 ? -17.283 3.861 -2.122 1.00 97.88 230 ASP A O 1
ATOM 1913 N N . ARG A 1 231 ? -16.973 3.893 0.105 1.00 98.06 231 ARG A N 1
ATOM 1914 C CA . ARG A 1 231 ? -15.608 3.338 0.091 1.00 98.06 231 ARG A CA 1
ATOM 1915 C C . ARG A 1 231 ? -15.523 1.938 -0.514 1.00 98.06 231 ARG A C 1
ATOM 1917 O O . ARG A 1 231 ? -14.530 1.639 -1.177 1.00 98.06 231 ARG A O 1
ATOM 1924 N N . ARG A 1 232 ? -16.566 1.106 -0.399 1.00 97.44 232 ARG A N 1
ATOM 1925 C CA . ARG A 1 232 ? -16.613 -0.224 -1.049 1.00 97.44 232 ARG A CA 1
ATOM 1926 C C . ARG A 1 232 ? -16.459 -0.156 -2.569 1.00 97.44 232 ARG A C 1
ATOM 1928 O O . ARG A 1 232 ? -15.974 -1.110 -3.177 1.00 97.44 232 ARG A O 1
ATOM 1935 N N . HIS A 1 233 ? -16.831 0.968 -3.178 1.00 97.12 233 HIS A N 1
ATOM 1936 C CA . HIS A 1 233 ? -16.748 1.178 -4.622 1.00 97.12 233 HIS A CA 1
ATOM 1937 C C . HIS A 1 233 ? -15.431 1.829 -5.068 1.00 97.12 233 HIS A C 1
ATOM 1939 O O . HIS A 1 233 ? -15.144 1.861 -6.266 1.00 97.12 233 HIS A O 1
ATOM 1945 N N . TRP A 1 234 ? -14.611 2.342 -4.142 1.00 97.88 234 TRP A N 1
ATOM 1946 C CA . TRP A 1 234 ? -13.406 3.104 -4.489 1.00 97.88 234 TRP A CA 1
ATOM 1947 C C . TRP A 1 234 ? -12.383 2.278 -5.251 1.00 97.88 234 TRP A C 1
ATOM 1949 O O . TRP A 1 234 ? -11.768 2.791 -6.181 1.00 97.88 234 TRP A O 1
ATOM 1959 N N . PHE A 1 235 ? -12.212 1.002 -4.901 1.00 97.69 235 PHE A N 1
ATOM 1960 C CA . PHE A 1 235 ? -11.244 0.171 -5.604 1.00 97.69 235 PHE A CA 1
ATOM 1961 C C . PHE A 1 235 ? -11.632 -0.047 -7.072 1.00 97.69 235 PHE A C 1
ATOM 1963 O O . PHE A 1 235 ? -10.815 0.196 -7.953 1.00 97.69 235 PHE A O 1
ATOM 1970 N N . ALA A 1 236 ? -12.891 -0.404 -7.347 1.00 96.88 236 ALA A N 1
ATOM 1971 C CA . ALA A 1 236 ? -13.385 -0.533 -8.719 1.00 96.88 236 ALA A CA 1
ATOM 1972 C C . ALA A 1 236 ? -13.236 0.788 -9.493 1.00 96.88 236 ALA A C 1
ATOM 1974 O O . ALA A 1 236 ? -12.688 0.803 -10.589 1.00 96.88 236 ALA A O 1
ATOM 1975 N N . LYS A 1 237 ? -13.609 1.911 -8.867 1.00 96.75 237 LYS A N 1
ATOM 1976 C CA . LYS A 1 237 ? -13.449 3.247 -9.453 1.00 96.75 237 LYS A CA 1
ATOM 1977 C C . LYS A 1 237 ? -11.989 3.583 -9.784 1.00 96.75 237 LYS A C 1
ATOM 1979 O O . LYS A 1 237 ? -11.734 4.228 -10.795 1.00 96.75 237 LYS A O 1
ATOM 1984 N N . ASN A 1 238 ? -11.037 3.193 -8.936 1.00 96.19 238 ASN A N 1
ATOM 1985 C CA . ASN A 1 238 ? -9.617 3.413 -9.207 1.00 96.19 238 ASN A CA 1
ATOM 1986 C C . ASN A 1 238 ? -9.096 2.506 -10.328 1.00 96.19 238 ASN A C 1
ATOM 1988 O O . ASN A 1 238 ? -8.299 2.971 -11.132 1.00 96.19 238 ASN A O 1
ATOM 1992 N N . LEU A 1 239 ? -9.569 1.259 -10.428 1.00 95.38 239 LEU A N 1
ATOM 1993 C CA . LEU A 1 239 ? -9.206 0.359 -11.531 1.00 95.38 239 LEU A CA 1
ATOM 1994 C C . LEU A 1 239 ? -9.686 0.856 -12.902 1.00 95.38 239 LEU A C 1
ATOM 1996 O O . LEU A 1 239 ? -9.048 0.554 -13.905 1.00 95.38 239 LEU A O 1
ATOM 2000 N N . ASP A 1 240 ? -10.767 1.638 -12.950 1.00 95.06 240 ASP A N 1
ATOM 2001 C CA . ASP A 1 240 ? -11.263 2.253 -14.189 1.00 95.06 240 ASP A CA 1
ATOM 2002 C C . ASP A 1 240 ? -10.400 3.440 -14.664 1.00 95.06 240 ASP A C 1
ATOM 2004 O O . ASP A 1 240 ? -10.599 3.967 -15.764 1.00 95.06 240 ASP A O 1
ATOM 2008 N N . ARG A 1 241 ? -9.435 3.895 -13.854 1.00 92.94 241 ARG A N 1
ATOM 2009 C CA . ARG A 1 241 ? -8.508 4.957 -14.254 1.00 92.94 241 ARG A CA 1
ATOM 2010 C C . ARG A 1 241 ? -7.522 4.435 -15.292 1.00 92.94 241 ARG A C 1
ATOM 2012 O O . ARG A 1 241 ? -6.970 3.349 -15.164 1.00 92.94 241 ARG A O 1
ATOM 2019 N N . SER A 1 242 ? -7.246 5.266 -16.292 1.00 87.88 242 SER A N 1
ATOM 2020 C CA . SER A 1 242 ? -6.137 5.043 -17.218 1.00 87.88 242 SER A CA 1
ATOM 2021 C C . SER A 1 242 ? -4.903 5.808 -16.735 1.00 87.88 242 SER A C 1
ATOM 2023 O O . SER A 1 242 ? -5.018 7.023 -16.526 1.00 87.88 242 SER A O 1
ATOM 2025 N N . PRO A 1 243 ? -3.752 5.132 -16.581 1.00 87.00 243 PRO A N 1
ATOM 2026 C CA . PRO A 1 243 ? -2.463 5.780 -16.370 1.00 87.00 243 PRO A CA 1
ATOM 2027 C C . PRO A 1 243 ? -2.183 6.818 -17.455 1.00 87.00 243 PRO A C 1
ATOM 2029 O O . PRO A 1 243 ? -2.626 6.675 -18.601 1.00 87.00 243 PRO A O 1
ATOM 2032 N N . LYS A 1 244 ? -1.474 7.886 -17.090 1.00 84.12 244 LYS A N 1
ATOM 2033 C CA . LYS A 1 244 ? -1.200 9.029 -17.980 1.00 84.12 244 LYS A CA 1
ATOM 2034 C C . LYS A 1 244 ? 0.272 9.150 -18.376 1.00 84.12 244 LYS A C 1
ATOM 2036 O O . LYS A 1 244 ? 0.667 10.194 -18.892 1.00 84.12 244 LYS A O 1
ATOM 2041 N N . THR A 1 245 ? 1.085 8.122 -18.138 1.00 88.25 245 THR A N 1
ATOM 2042 C CA . THR A 1 245 ? 2.524 8.193 -18.396 1.00 88.25 245 THR A CA 1
ATOM 2043 C C . THR A 1 245 ? 2.810 8.410 -19.880 1.00 88.25 245 THR A C 1
ATOM 2045 O O . THR A 1 245 ? 2.536 7.557 -20.727 1.00 88.25 245 THR A O 1
ATOM 2048 N N . ASP A 1 246 ? 3.442 9.536 -20.215 1.00 89.31 246 ASP A N 1
ATOM 2049 C CA . ASP A 1 246 ? 3.972 9.750 -21.558 1.00 89.31 246 ASP A CA 1
ATOM 2050 C C . ASP A 1 246 ? 5.327 9.044 -21.713 1.00 89.31 246 ASP A C 1
ATOM 2052 O O . ASP A 1 246 ? 6.409 9.616 -21.547 1.00 89.31 246 ASP A O 1
ATOM 2056 N N . TRP A 1 247 ? 5.275 7.761 -22.071 1.00 90.81 247 TRP A N 1
ATOM 2057 C CA . TRP A 1 247 ? 6.480 6.980 -22.348 1.00 90.81 247 TRP A CA 1
ATOM 2058 C C . TRP A 1 247 ? 7.315 7.534 -23.504 1.00 90.81 247 TRP A C 1
ATOM 2060 O O . TRP A 1 247 ? 8.493 7.194 -23.617 1.00 90.81 247 TRP A O 1
ATOM 2070 N N . SER A 1 248 ? 6.744 8.334 -24.410 1.00 89.81 248 SER A N 1
ATOM 2071 C CA . SER A 1 248 ? 7.525 8.955 -25.482 1.00 89.81 248 SER A CA 1
ATOM 2072 C C . SER A 1 248 ? 8.453 10.031 -24.920 1.00 89.81 248 SER A C 1
ATOM 2074 O O . SER A 1 248 ? 9.626 10.070 -25.287 1.00 89.81 248 SER A O 1
ATOM 2076 N N . VAL A 1 249 ? 7.984 10.802 -23.937 1.00 87.50 249 VAL A N 1
ATOM 2077 C CA . VAL A 1 249 ? 8.790 11.780 -23.200 1.00 87.50 249 VAL A CA 1
ATOM 2078 C C . VAL A 1 249 ? 9.857 11.076 -22.358 1.00 87.50 249 VAL A C 1
ATOM 2080 O O . VAL A 1 249 ? 11.039 11.381 -22.511 1.00 87.50 249 VAL A O 1
ATOM 2083 N N . VAL A 1 250 ? 9.496 10.056 -21.567 1.00 86.88 250 VAL A N 1
ATOM 2084 C CA . VAL A 1 250 ? 10.448 9.328 -20.693 1.00 86.88 250 VAL A CA 1
ATOM 2085 C C . VAL A 1 250 ? 11.599 8.675 -21.480 1.00 86.88 250 VAL A C 1
ATOM 2087 O O . VAL A 1 250 ? 12.728 8.614 -20.994 1.00 86.88 250 VAL A O 1
ATOM 2090 N N . ARG A 1 251 ? 11.378 8.253 -22.734 1.00 89.75 251 ARG A N 1
ATOM 2091 C CA . ARG A 1 251 ? 12.441 7.717 -23.616 1.00 89.75 251 ARG A CA 1
ATOM 2092 C C . ARG A 1 251 ? 13.575 8.685 -23.923 1.00 89.75 251 ARG A C 1
ATOM 2094 O O . ARG A 1 251 ? 14.655 8.234 -24.297 1.00 89.75 251 ARG A O 1
ATOM 2101 N N . HIS A 1 252 ? 13.375 9.983 -23.738 1.00 85.88 252 HIS A N 1
ATOM 2102 C CA . HIS A 1 252 ? 14.432 10.972 -23.927 1.00 85.88 252 HIS A CA 1
ATOM 2103 C C . HIS A 1 252 ? 15.350 11.089 -22.702 1.00 85.88 252 HIS A C 1
ATOM 2105 O O . HIS A 1 252 ? 16.437 11.657 -22.802 1.00 85.88 252 HIS A O 1
ATOM 2111 N N . VAL A 1 253 ? 14.970 10.514 -21.555 1.00 81.56 253 VAL A N 1
ATOM 2112 C CA . VAL A 1 253 ? 15.734 10.636 -20.307 1.00 81.56 253 VAL A CA 1
ATOM 2113 C C . VAL A 1 253 ? 17.137 10.050 -20.414 1.00 81.56 253 VAL A C 1
ATOM 2115 O O . VAL A 1 253 ? 18.058 10.766 -20.037 1.00 81.56 253 VAL A O 1
ATOM 2118 N N . PRO A 1 254 ? 17.375 8.843 -20.972 1.00 76.19 254 PRO A N 1
ATOM 2119 C CA . PRO A 1 254 ? 18.732 8.303 -21.086 1.00 76.19 254 PRO A CA 1
ATOM 2120 C C . PRO A 1 254 ? 19.702 9.188 -21.887 1.00 76.19 254 PRO A C 1
ATOM 2122 O O . PRO A 1 254 ? 20.911 9.100 -21.684 1.00 76.19 254 PRO A O 1
ATOM 2125 N N . ALA A 1 255 ? 19.194 10.053 -22.777 1.00 72.19 255 ALA A N 1
ATOM 2126 C CA . ALA A 1 255 ? 20.010 11.024 -23.511 1.00 72.19 255 ALA A CA 1
ATOM 2127 C C . ALA A 1 255 ? 20.453 12.217 -22.639 1.00 72.19 255 ALA A C 1
ATOM 2129 O O . ALA A 1 255 ? 21.483 12.831 -22.909 1.00 72.19 255 ALA A O 1
ATOM 2130 N N . CYS A 1 256 ? 19.695 12.525 -21.585 1.00 69.06 256 CYS A N 1
ATOM 2131 C CA . CYS A 1 256 ? 19.929 13.642 -20.669 1.00 69.06 256 CYS A CA 1
ATOM 2132 C C . CYS A 1 256 ? 20.502 13.214 -19.314 1.00 69.06 256 CYS A C 1
ATOM 2134 O O . CYS A 1 256 ? 21.162 13.992 -18.628 1.00 69.06 256 CYS A O 1
ATOM 2136 N N . CYS A 1 257 ? 20.231 11.976 -18.916 1.00 77.00 257 CYS A N 1
ATOM 2137 C CA . CYS A 1 257 ? 20.501 11.445 -17.601 1.00 77.00 257 CYS A CA 1
ATOM 2138 C C . CYS A 1 257 ? 20.911 9.980 -17.709 1.00 77.00 257 CYS A C 1
ATOM 2140 O O . CYS A 1 257 ? 20.124 9.114 -18.085 1.00 77.00 257 CYS A O 1
ATOM 2142 N N . SER A 1 258 ? 22.165 9.703 -17.376 1.00 78.50 258 SER A N 1
ATOM 2143 C CA . SER A 1 258 ? 22.688 8.342 -17.320 1.00 78.50 258 SER A CA 1
ATOM 2144 C C . SER A 1 258 ? 22.619 7.800 -15.894 1.00 78.50 258 SER A C 1
ATOM 2146 O O . SER A 1 258 ? 22.614 8.562 -14.927 1.00 78.50 258 SER A O 1
ATOM 2148 N N . VAL A 1 259 ? 22.580 6.476 -15.760 1.00 76.69 259 VAL A N 1
ATOM 2149 C CA . VAL A 1 259 ? 22.677 5.789 -14.466 1.00 76.69 259 VAL A CA 1
ATOM 2150 C C . VAL A 1 259 ? 24.139 5.429 -14.237 1.00 76.69 259 VAL A C 1
ATOM 2152 O O . VAL A 1 259 ? 24.747 4.734 -15.055 1.00 76.69 259 VAL A O 1
ATOM 2155 N N . THR A 1 260 ? 24.721 5.892 -13.133 1.00 73.00 260 THR A N 1
ATOM 2156 C CA . THR A 1 260 ? 26.093 5.515 -12.775 1.00 73.00 260 THR A CA 1
ATOM 2157 C C . THR A 1 260 ? 26.127 4.134 -12.128 1.00 73.00 260 THR A C 1
ATOM 2159 O O . THR A 1 260 ? 25.502 3.880 -11.101 1.00 73.00 260 THR A O 1
ATOM 2162 N N . PHE A 1 261 ? 26.912 3.232 -12.714 1.00 53.25 261 PHE A N 1
ATOM 2163 C CA . PHE A 1 261 ? 27.296 1.969 -12.093 1.00 53.25 261 PHE A CA 1
ATOM 2164 C C . PHE A 1 261 ? 28.774 2.094 -11.682 1.00 53.25 261 PHE A C 1
ATOM 2166 O O . PHE A 1 261 ? 29.661 1.779 -12.465 1.00 53.25 261 PHE A O 1
ATOM 2173 N N . ASN A 1 262 ? 29.027 2.601 -10.466 1.00 39.22 262 ASN A N 1
ATOM 2174 C CA . ASN A 1 262 ? 30.344 2.816 -9.828 1.00 39.22 262 ASN A CA 1
ATOM 2175 C C . ASN A 1 262 ? 31.290 3.861 -10.484 1.00 39.22 262 ASN A C 1
ATOM 2177 O O . ASN A 1 262 ? 32.026 3.546 -11.415 1.00 39.22 262 ASN A O 1
ATOM 2181 N N . GLY A 1 263 ? 31.373 5.075 -9.912 1.00 38.56 263 GLY A N 1
ATOM 2182 C CA . GLY A 1 263 ? 32.422 6.081 -10.199 1.00 38.56 263 GLY A CA 1
ATOM 2183 C C . GLY A 1 263 ? 31.916 7.538 -10.229 1.00 38.56 263 GLY A C 1
ATOM 2184 O O . GLY A 1 263 ? 30.720 7.741 -10.423 1.00 38.56 263 GLY A O 1
ATOM 2185 N N . PRO A 1 264 ? 32.780 8.561 -10.020 1.00 36.53 264 PRO A N 1
ATOM 2186 C CA . PRO A 1 264 ? 32.345 9.950 -9.858 1.00 36.53 264 PRO A CA 1
ATOM 2187 C C . PRO A 1 264 ? 31.816 10.570 -11.162 1.00 36.53 264 PRO A C 1
ATOM 2189 O O . PRO A 1 264 ? 32.330 10.325 -12.255 1.00 36.53 264 PRO A O 1
ATOM 2192 N N . THR A 1 265 ? 30.791 11.407 -11.008 1.00 43.75 265 THR A N 1
ATOM 2193 C CA . THR A 1 265 ? 29.947 12.025 -12.042 1.00 43.75 265 THR A CA 1
ATOM 2194 C C . THR A 1 265 ? 30.721 12.965 -12.987 1.00 43.75 265 THR A C 1
ATOM 2196 O O . THR A 1 265 ? 31.398 13.882 -12.513 1.00 43.75 265 THR A O 1
ATOM 2199 N N . PRO A 1 266 ? 30.601 12.844 -14.325 1.00 40.12 266 PRO A N 1
ATOM 2200 C CA . PRO A 1 266 ? 31.115 13.852 -15.249 1.00 40.12 266 PRO A CA 1
ATOM 2201 C C . PRO A 1 266 ? 30.103 14.996 -15.462 1.00 40.12 266 PRO A C 1
ATOM 2203 O O . PRO A 1 266 ? 28.950 14.765 -15.810 1.00 40.12 266 PRO A O 1
ATOM 2206 N N . ARG A 1 267 ? 30.564 16.253 -15.349 1.00 45.47 267 ARG A N 1
ATOM 2207 C CA . ARG A 1 267 ? 29.814 17.527 -15.526 1.00 45.47 267 ARG A CA 1
ATOM 2208 C C . ARG A 1 267 ? 29.194 17.780 -16.926 1.00 45.47 267 ARG A C 1
ATOM 2210 O O . ARG A 1 267 ? 28.884 18.919 -17.257 1.00 45.47 267 ARG A O 1
ATOM 2217 N N . ARG A 1 268 ? 29.052 16.774 -17.795 1.00 45.03 268 ARG A N 1
ATOM 2218 C CA . ARG A 1 268 ? 28.731 16.963 -19.230 1.00 45.03 268 ARG A CA 1
ATOM 2219 C C . ARG A 1 268 ? 27.255 16.793 -19.624 1.00 45.03 268 ARG A C 1
ATOM 2221 O O . ARG A 1 268 ? 26.951 16.961 -20.799 1.00 45.03 268 ARG A O 1
ATOM 2228 N N . ALA A 1 269 ? 26.351 16.499 -18.688 1.00 49.62 269 ALA A N 1
ATOM 2229 C CA . ALA A 1 269 ? 24.954 16.164 -18.999 1.00 49.62 269 ALA A CA 1
ATOM 2230 C C . ALA A 1 269 ? 24.124 17.336 -19.577 1.00 49.62 269 ALA A C 1
ATOM 2232 O O . ALA A 1 269 ? 23.288 17.124 -20.452 1.00 49.62 269 ALA A O 1
ATOM 2233 N N . LYS A 1 270 ? 24.393 18.585 -19.166 1.00 45.84 270 LYS A N 1
ATOM 2234 C CA . LYS A 1 270 ? 23.514 19.735 -19.460 1.00 45.84 270 LYS A CA 1
ATOM 2235 C C . LYS A 1 270 ? 23.416 20.107 -20.952 1.00 45.84 270 LYS A C 1
ATOM 2237 O O . LYS A 1 270 ? 22.329 20.375 -21.447 1.00 45.84 270 LYS A O 1
ATOM 2242 N N . GLN A 1 271 ? 24.521 20.043 -21.704 1.00 47.34 271 GLN A N 1
ATOM 2243 C CA . GLN A 1 271 ? 24.562 20.495 -23.109 1.00 47.34 271 GLN A CA 1
ATOM 2244 C C . GLN A 1 271 ? 23.817 19.592 -24.103 1.00 47.34 271 GLN A C 1
ATOM 2246 O O . GLN A 1 271 ? 23.410 20.070 -25.155 1.00 47.34 271 GLN A O 1
ATOM 2251 N N . SER A 1 272 ? 23.648 18.296 -23.816 1.00 50.03 272 SER A N 1
ATOM 2252 C CA . SER A 1 272 ? 22.966 17.390 -24.763 1.00 50.03 272 SER A CA 1
ATOM 2253 C C . SER A 1 272 ? 21.440 17.495 -24.690 1.00 50.03 272 SER A C 1
ATOM 2255 O O . SER A 1 272 ? 20.757 17.059 -25.612 1.00 50.03 272 SER A O 1
ATOM 2257 N N . CYS A 1 273 ? 20.908 18.089 -23.619 1.00 48.47 273 CYS A N 1
ATOM 2258 C CA . CYS A 1 273 ? 19.480 18.085 -23.325 1.00 48.47 273 CYS A CA 1
ATOM 2259 C C . CYS A 1 273 ? 18.744 19.329 -23.875 1.00 48.47 273 CYS A C 1
ATOM 2261 O O . CYS A 1 273 ? 17.613 19.217 -24.340 1.00 48.47 273 CYS A O 1
ATOM 2263 N N . GLU A 1 274 ? 19.415 20.487 -23.960 1.00 51.66 274 GLU A N 1
ATOM 2264 C CA . GLU A 1 274 ? 18.854 21.749 -24.495 1.00 51.66 274 GLU A CA 1
ATOM 2265 C C . GLU A 1 274 ? 18.451 21.684 -25.988 1.00 51.66 274 GLU A C 1
ATOM 2267 O O . GLU A 1 274 ? 17.739 22.554 -26.482 1.00 51.66 274 GLU A O 1
ATOM 2272 N N . HIS A 1 275 ? 18.876 20.656 -26.734 1.00 51.47 275 HIS A N 1
ATOM 2273 C CA . HIS A 1 275 ? 18.503 20.467 -28.144 1.00 51.47 275 HIS A CA 1
ATOM 2274 C C . HIS A 1 275 ? 17.225 19.642 -28.366 1.00 51.47 275 HIS A C 1
ATOM 2276 O O . HIS A 1 275 ? 16.741 19.593 -29.496 1.00 51.47 275 HIS A O 1
ATOM 2282 N N . LEU A 1 276 ? 16.664 19.015 -27.325 1.00 51.53 276 LEU A N 1
ATOM 2283 C CA . LEU A 1 276 ? 15.486 18.141 -27.442 1.00 51.53 276 LEU A CA 1
ATOM 2284 C C . LEU A 1 276 ? 14.156 18.842 -27.112 1.00 51.53 276 LEU A C 1
ATOM 2286 O O . LEU A 1 276 ? 13.107 18.346 -27.506 1.00 51.53 276 LEU A O 1
ATOM 2290 N N . THR A 1 277 ? 14.189 20.001 -26.448 1.00 47.00 277 THR A N 1
ATOM 2291 C CA . THR A 1 277 ? 13.001 20.767 -26.013 1.00 47.00 277 THR A CA 1
ATOM 2292 C C . THR A 1 277 ? 12.735 22.033 -26.840 1.00 47.00 277 THR A C 1
ATOM 2294 O O . THR A 1 277 ? 11.915 22.870 -26.467 1.00 47.00 277 THR A O 1
ATOM 2297 N N . GLY A 1 278 ? 13.398 22.198 -27.991 1.00 35.59 278 GLY A N 1
ATOM 2298 C CA . GLY A 1 278 ? 13.139 23.331 -28.884 1.00 35.59 278 GLY A CA 1
ATOM 2299 C C . GLY A 1 278 ? 11.728 23.270 -29.493 1.00 35.59 278 GLY A C 1
ATOM 2300 O O . GLY A 1 278 ? 11.298 22.189 -29.905 1.00 35.59 278 GLY A O 1
ATOM 2301 N N . PRO A 1 279 ? 11.001 24.400 -29.611 1.00 33.62 279 PRO A N 1
ATOM 2302 C CA . PRO A 1 279 ? 9.676 24.399 -30.214 1.00 33.62 279 PRO A CA 1
ATOM 2303 C C . PRO A 1 279 ? 9.784 23.896 -31.654 1.00 33.62 279 PRO A C 1
ATOM 2305 O O . PRO A 1 279 ? 10.606 24.389 -32.433 1.00 33.62 279 PRO A O 1
ATOM 2308 N N . ALA A 1 280 ? 8.945 22.919 -32.009 1.00 35.78 280 ALA A N 1
ATOM 2309 C CA . ALA A 1 280 ? 8.793 22.441 -33.375 1.00 35.78 280 ALA A CA 1
ATOM 2310 C C . ALA A 1 280 ? 8.399 23.623 -34.275 1.00 35.78 280 ALA A C 1
ATOM 2312 O O . ALA A 1 280 ? 7.227 23.975 -34.409 1.00 35.78 280 ALA A O 1
ATOM 2313 N N . SER A 1 281 ? 9.396 24.279 -34.873 1.00 34.16 281 SER A N 1
ATOM 2314 C CA . SER A 1 281 ? 9.173 25.359 -35.821 1.00 34.16 281 SER A CA 1
ATOM 2315 C C . SER A 1 281 ? 8.489 24.768 -37.041 1.00 34.16 281 SER A C 1
ATOM 2317 O O . SER A 1 281 ? 9.099 24.065 -37.846 1.00 34.16 281 SER A O 1
ATOM 2319 N N . ALA A 1 282 ? 7.194 25.050 -37.154 1.00 34.53 282 ALA A N 1
ATOM 2320 C CA . ALA A 1 282 ? 6.382 24.738 -38.308 1.00 34.53 282 ALA A CA 1
ATOM 2321 C C . ALA A 1 282 ? 7.054 25.290 -39.574 1.00 34.53 282 ALA A C 1
ATOM 2323 O O . ALA A 1 282 ? 7.011 26.488 -39.862 1.00 34.53 282 ALA A O 1
ATOM 2324 N N . HIS A 1 283 ? 7.655 24.401 -40.364 1.00 32.69 283 HIS A N 1
ATOM 2325 C CA . HIS A 1 283 ? 7.985 24.687 -41.750 1.00 32.69 283 HIS A CA 1
ATOM 2326 C C . HIS A 1 283 ? 6.677 24.884 -42.523 1.00 32.69 283 HIS A C 1
ATOM 2328 O O . HIS A 1 283 ? 6.060 23.941 -43.012 1.00 32.69 283 HIS A O 1
ATOM 2334 N N . ARG A 1 284 ? 6.242 26.142 -42.635 1.00 30.95 284 ARG A N 1
ATOM 2335 C CA . ARG A 1 284 ? 5.370 26.567 -43.730 1.00 30.95 284 ARG A CA 1
ATOM 2336 C C . ARG A 1 284 ? 6.244 26.777 -44.965 1.00 30.95 284 ARG A C 1
ATOM 2338 O O . ARG A 1 284 ? 7.057 27.701 -44.944 1.00 30.95 284 ARG A O 1
ATOM 2345 N N . PRO A 1 285 ? 6.067 26.010 -46.051 1.00 37.75 285 PRO A N 1
ATOM 2346 C CA . PRO A 1 285 ? 6.595 26.430 -47.333 1.00 37.75 285 PRO A CA 1
ATOM 2347 C C . PRO A 1 285 ? 5.729 27.594 -47.830 1.00 37.75 285 PRO A C 1
ATOM 2349 O O . PRO A 1 285 ? 4.497 27.561 -47.749 1.00 37.75 285 PRO A O 1
ATOM 2352 N N . ARG A 1 286 ? 6.372 28.654 -48.307 1.00 29.91 286 ARG A N 1
ATOM 2353 C CA . ARG A 1 286 ? 5.722 29.749 -49.033 1.00 29.91 286 ARG A CA 1
ATOM 2354 C C . ARG A 1 286 ? 6.530 30.068 -50.300 1.00 29.91 286 ARG A C 1
ATOM 2356 O O . ARG A 1 286 ? 7.707 29.720 -50.339 1.00 29.91 286 ARG A O 1
ATOM 2363 N N . PRO A 1 287 ? 5.843 30.615 -51.315 1.00 40.62 287 PRO A N 1
ATOM 2364 C CA . PRO A 1 287 ? 5.805 30.106 -52.689 1.00 40.62 287 PRO A CA 1
ATOM 2365 C C . PRO A 1 287 ? 6.944 30.575 -53.591 1.00 40.62 287 PRO A C 1
ATOM 2367 O O . PRO A 1 287 ? 7.522 31.648 -53.309 1.00 40.62 287 PRO A O 1
#

InterPro domains:
  IPR046026 Protein of unknown function DUF5984 [PF19446] (3-252)

Foldseek 3Di:
DKAKDWDFDDPQPQFFDDDPAGADALQSRQFTFIWMDDDPDIGQQWDQDPDPGRHDGGRCVLQLVLLLLLLQLQQDAADPLCVVVLVADPVQKLDDLVVQDDDDDPDPDPPPPPPDRLALSVLSVVSSVSQWRDPVVDDQDKTWGWHWHQPPNAIKIKIWIAGDCPVNTDHPGDRIDIDIDGSVVSVVNSVCSLVVSLVVSVVVLVVCVVVVHDPSYDYDSVVRVVVSVVSNCSSVVSNPDHDDRPSVSNVCCCQQIPGDDDDDHDPPRPVRRVVPSDPPPDPDDDD

Secondary structure (DSSP, 8-state):
-EEEEEEEPPGGGPPPBSSSS-B--TTGGGEEEEEEEETTEEET-BSS--SSS-SEEEEHHHHHHHHHHHHHHHTSBPPTTTHHHHTS-GGGBSS-GGGGSPP--TT----S-TTS-SSHHHHHHHHHHHTBPP-TTSSSPPEEEEEEEEETTEEEEEEEEE----SSS-BSS-SEEEEEEEHHHHHHHHHHHHHHHHHHHHHHHHHHHHHTS-TT-B--HHHHHHHHHHHHTHHHHHHTPPP---HHHHTTHHHH-PBPSSSPPPTTSHHHHTTTSS---------

Radius of gyration: 23.1 Å; chains: 1; bounding box: 59×51×78 Å